Protein AF-A0A5C6YXK8-F1 (afdb_monomer_lite)

Structure (mmCIF, N/CA/C/O backbone):
data_AF-A0A5C6YXK8-F1
#
_entry.id   AF-A0A5C6YXK8-F1
#
loop_
_atom_site.group_PDB
_atom_site.id
_atom_site.type_symbol
_atom_site.label_atom_id
_atom_site.label_alt_id
_atom_site.label_comp_id
_atom_site.label_asym_id
_atom_site.label_entity_id
_atom_site.label_seq_id
_atom_site.pdbx_PDB_ins_code
_atom_site.Cartn_x
_atom_site.Cartn_y
_atom_site.Cartn_z
_atom_site.occupancy
_atom_site.B_iso_or_equiv
_atom_site.auth_seq_id
_atom_site.auth_comp_id
_atom_site.auth_asym_id
_atom_site.auth_atom_id
_atom_site.pdbx_PDB_model_num
ATOM 1 N N . MET A 1 1 ? -1.643 -15.055 12.485 1.00 69.50 1 MET A N 1
ATOM 2 C CA . MET A 1 1 ? -1.501 -15.102 11.016 1.00 69.50 1 MET A CA 1
ATOM 3 C C . MET A 1 1 ? -0.022 -15.194 10.708 1.00 69.50 1 MET A C 1
ATOM 5 O O . MET A 1 1 ? 0.719 -14.345 11.176 1.00 69.50 1 MET A O 1
ATOM 9 N N . GLU A 1 2 ? 0.417 -16.242 10.017 1.00 74.31 2 GLU A N 1
ATOM 10 C CA . GLU A 1 2 ? 1.822 -16.391 9.614 1.00 74.31 2 GLU A CA 1
ATOM 11 C C . GLU A 1 2 ? 1.942 -15.972 8.142 1.00 74.31 2 GLU A C 1
ATOM 13 O O . GLU A 1 2 ? 1.131 -16.393 7.311 1.00 74.31 2 GLU A O 1
ATOM 18 N N . ILE A 1 3 ? 2.917 -15.123 7.817 1.00 80.44 3 ILE A N 1
ATOM 19 C CA . ILE A 1 3 ? 3.130 -14.593 6.466 1.00 80.44 3 ILE A CA 1
ATOM 20 C C . ILE A 1 3 ? 4.481 -15.069 5.944 1.00 80.44 3 ILE A C 1
ATOM 22 O O . ILE A 1 3 ? 5.473 -15.077 6.663 1.00 80.44 3 ILE A O 1
ATOM 26 N N . SER A 1 4 ? 4.528 -15.447 4.667 1.00 80.50 4 SER A N 1
ATOM 27 C CA . SER A 1 4 ? 5.793 -15.648 3.961 1.00 80.50 4 SER A CA 1
ATOM 28 C C . SER A 1 4 ? 5.840 -14.787 2.707 1.00 80.50 4 SER A C 1
ATOM 30 O O . SER A 1 4 ? 4.947 -14.891 1.859 1.00 80.50 4 SER A O 1
ATOM 32 N N . ILE A 1 5 ? 6.897 -13.988 2.575 1.00 78.75 5 ILE A N 1
ATOM 33 C CA . ILE A 1 5 ? 7.128 -13.096 1.439 1.00 78.75 5 ILE A CA 1
ATOM 34 C C . ILE A 1 5 ? 8.105 -13.751 0.461 1.00 78.75 5 ILE A C 1
ATOM 36 O O . ILE A 1 5 ? 9.170 -14.229 0.846 1.00 78.75 5 ILE A O 1
ATOM 40 N N . ASN A 1 6 ? 7.746 -13.766 -0.820 1.00 82.25 6 ASN A N 1
ATOM 41 C CA . ASN A 1 6 ? 8.614 -14.187 -1.910 1.00 82.25 6 ASN A CA 1
ATOM 42 C C . ASN A 1 6 ? 8.712 -13.063 -2.945 1.00 82.25 6 ASN A C 1
ATOM 44 O O . ASN A 1 6 ? 7.692 -12.601 -3.453 1.00 82.25 6 ASN A O 1
ATOM 48 N N . ILE A 1 7 ? 9.936 -12.636 -3.246 1.00 77.75 7 ILE A N 1
ATOM 49 C CA . ILE A 1 7 ? 10.221 -11.585 -4.223 1.00 77.75 7 ILE A CA 1
ATOM 50 C C . ILE A 1 7 ? 10.894 -12.232 -5.429 1.00 77.75 7 ILE A C 1
ATOM 52 O O . ILE A 1 7 ? 11.841 -13.008 -5.293 1.00 77.75 7 ILE A O 1
ATOM 56 N N . SER A 1 8 ? 10.404 -11.902 -6.617 1.00 76.94 8 SER A N 1
ATOM 57 C CA . SER A 1 8 ? 10.927 -12.393 -7.887 1.00 76.94 8 SER A CA 1
ATOM 58 C C . SER A 1 8 ? 11.099 -11.242 -8.865 1.00 76.94 8 SER A C 1
ATOM 60 O O . SER A 1 8 ? 10.277 -10.335 -8.890 1.00 76.94 8 SER A O 1
ATOM 62 N N . LYS A 1 9 ? 12.128 -11.294 -9.715 1.00 76.62 9 LYS A N 1
ATOM 63 C CA . LYS A 1 9 ? 12.309 -10.265 -10.744 1.00 76.62 9 LYS A CA 1
ATOM 64 C C . LYS A 1 9 ? 11.125 -10.242 -11.698 1.00 76.62 9 LYS A C 1
ATOM 66 O O . LYS A 1 9 ? 10.729 -11.297 -12.206 1.00 76.62 9 LYS A O 1
ATOM 71 N N . ARG A 1 10 ? 10.617 -9.045 -11.992 1.00 76.50 10 ARG A N 1
ATOM 72 C CA . ARG A 1 10 ? 9.548 -8.866 -12.969 1.00 76.50 10 ARG A CA 1
ATOM 73 C C . ARG A 1 10 ? 10.047 -9.323 -14.332 1.00 76.50 10 ARG A C 1
ATOM 75 O O . ARG A 1 10 ? 11.167 -9.024 -14.763 1.00 76.50 10 ARG A O 1
ATOM 82 N N . LYS A 1 11 ? 9.214 -10.092 -15.030 1.00 74.62 11 LYS A N 1
ATOM 83 C CA . LYS A 1 11 ? 9.528 -10.525 -16.391 1.00 74.62 11 LYS A CA 1
ATOM 84 C C . LYS A 1 11 ? 9.502 -9.294 -17.295 1.00 74.62 11 LYS A C 1
ATOM 86 O O . LYS A 1 11 ? 8.439 -8.714 -17.487 1.00 74.62 11 LYS A O 1
ATOM 91 N N . LYS A 1 12 ? 10.660 -8.926 -17.854 1.00 67.06 12 LYS A N 1
ATOM 92 C CA . LYS A 1 12 ? 10.758 -7.814 -18.809 1.00 67.06 12 LYS A CA 1
ATOM 93 C C . LYS A 1 12 ? 9.744 -7.998 -19.926 1.00 67.06 12 LYS A C 1
ATOM 95 O O . LYS A 1 12 ? 9.660 -9.077 -20.526 1.00 67.06 12 LYS A O 1
ATOM 100 N N . SER A 1 13 ? 8.985 -6.944 -20.182 1.00 68.75 13 SER A N 1
ATOM 101 C CA . SER A 1 13 ? 8.061 -6.911 -21.293 1.00 68.75 13 SER A CA 1
ATOM 102 C C . SER A 1 13 ? 8.847 -7.030 -22.593 1.00 68.75 13 SER A C 1
ATOM 104 O O . SER A 1 13 ? 9.967 -6.532 -22.718 1.00 68.75 13 SER A O 1
ATOM 106 N N . ILE A 1 14 ? 8.254 -7.668 -23.600 1.00 68.56 14 ILE A N 1
ATOM 107 C CA . ILE A 1 14 ? 8.822 -7.646 -24.954 1.00 68.56 14 ILE A CA 1
ATOM 108 C C . ILE A 1 14 ? 8.920 -6.208 -25.491 1.00 68.56 14 ILE A C 1
ATOM 110 O O . ILE A 1 14 ? 9.789 -5.921 -26.309 1.00 68.56 14 ILE A O 1
ATOM 114 N N . TRP A 1 15 ? 8.080 -5.302 -24.982 1.00 63.50 15 TRP A N 1
ATOM 115 C CA . TRP A 1 15 ? 8.101 -3.877 -25.301 1.00 63.50 15 TRP A CA 1
ATOM 116 C C . TRP A 1 15 ? 9.321 -3.147 -24.715 1.00 63.50 15 TRP A C 1
ATOM 118 O O . TRP A 1 15 ? 9.760 -2.161 -25.299 1.00 63.50 15 TRP A O 1
ATOM 128 N N . ASP A 1 16 ? 9.930 -3.673 -23.645 1.00 67.06 16 ASP A N 1
ATOM 129 C CA . ASP A 1 16 ? 11.124 -3.090 -23.003 1.00 67.06 16 ASP A CA 1
ATOM 130 C C . ASP A 1 16 ? 12.416 -3.420 -23.764 1.00 67.06 16 ASP A C 1
ATOM 132 O O . ASP A 1 16 ? 13.512 -2.995 -23.390 1.00 67.06 16 ASP A O 1
ATOM 136 N N . ASN A 1 17 ? 12.323 -4.224 -24.828 1.00 77.81 17 ASN A N 1
ATOM 137 C CA . ASN A 1 17 ? 13.462 -4.492 -25.686 1.00 77.81 17 ASN A CA 1
ATOM 138 C C . ASN A 1 17 ? 13.777 -3.226 -26.502 1.00 77.81 17 ASN A C 1
ATOM 140 O O . ASN A 1 17 ? 12.919 -2.779 -27.266 1.00 77.81 17 ASN A O 1
ATOM 144 N N . PRO A 1 18 ? 15.003 -2.675 -26.423 1.00 78.69 18 PRO A N 1
ATOM 145 C CA . PRO A 1 18 ? 15.354 -1.424 -27.095 1.00 78.69 18 PRO A CA 1
ATOM 146 C C . PRO A 1 18 ? 15.128 -1.469 -28.613 1.00 78.69 18 PRO A C 1
ATOM 148 O O . PRO A 1 18 ? 14.795 -0.450 -29.214 1.00 78.69 18 PRO A O 1
ATOM 151 N N . ILE A 1 19 ? 15.249 -2.648 -29.234 1.00 80.56 19 ILE A N 1
ATOM 152 C CA . ILE A 1 19 ? 15.012 -2.837 -30.671 1.00 80.56 19 ILE A CA 1
ATOM 153 C C . ILE A 1 19 ? 13.513 -2.737 -30.990 1.00 80.56 19 ILE A C 1
ATOM 155 O O . ILE A 1 19 ? 13.123 -2.048 -31.933 1.00 80.56 19 ILE A O 1
ATOM 159 N N . ILE A 1 20 ? 12.666 -3.389 -30.188 1.00 78.50 20 ILE A N 1
ATOM 160 C CA . ILE A 1 20 ? 11.205 -3.375 -30.359 1.00 78.50 20 ILE A CA 1
ATOM 161 C C . ILE A 1 20 ? 10.660 -1.976 -30.049 1.00 78.50 20 ILE A C 1
ATOM 163 O O . ILE A 1 20 ? 9.858 -1.452 -30.819 1.00 78.50 20 ILE A O 1
ATOM 167 N N . ALA A 1 21 ? 11.152 -1.328 -28.990 1.00 78.25 21 ALA A N 1
ATOM 168 C CA . ALA A 1 21 ? 10.791 0.042 -28.639 1.00 78.25 21 ALA A CA 1
ATOM 169 C C . ALA A 1 21 ? 11.131 1.039 -29.762 1.00 78.25 21 ALA A C 1
ATOM 171 O O . ALA A 1 21 ? 10.313 1.899 -30.096 1.00 78.25 21 ALA A O 1
ATOM 172 N N . LEU A 1 22 ? 12.310 0.911 -30.386 1.00 80.00 22 LEU A N 1
ATOM 173 C CA . LEU A 1 22 ? 12.709 1.752 -31.518 1.00 80.00 22 LEU A CA 1
ATOM 174 C C . LEU A 1 22 ? 11.803 1.531 -32.736 1.00 80.00 22 LEU A C 1
ATOM 176 O O . LEU A 1 22 ? 11.340 2.495 -33.346 1.00 80.00 22 LEU A O 1
ATOM 180 N N . PHE A 1 23 ? 11.512 0.270 -33.064 1.00 84.38 23 PHE A N 1
ATOM 181 C CA . PHE A 1 23 ? 10.634 -0.082 -34.177 1.00 84.38 23 PHE A CA 1
ATOM 182 C C . PHE A 1 23 ? 9.210 0.458 -33.980 1.00 84.38 23 PHE A C 1
ATOM 184 O O . PHE A 1 23 ? 8.644 1.072 -34.884 1.00 84.38 23 PHE A O 1
ATOM 191 N N . MET A 1 24 ? 8.660 0.325 -32.772 1.00 81.50 24 MET A N 1
ATOM 192 C CA . MET A 1 24 ? 7.334 0.847 -32.443 1.00 81.50 24 MET A CA 1
ATOM 193 C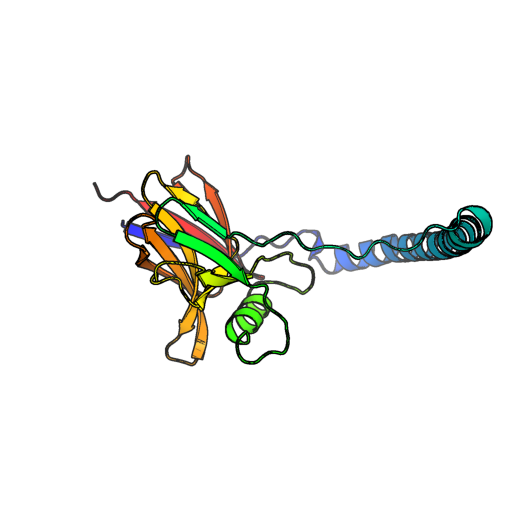 C . MET A 1 24 ? 7.279 2.370 -32.466 1.00 81.50 24 MET A C 1
ATOM 195 O O . MET A 1 24 ? 6.303 2.918 -32.971 1.00 81.50 24 MET A O 1
ATOM 199 N N . LYS A 1 25 ? 8.322 3.073 -31.999 1.00 82.12 25 LYS A N 1
ATOM 200 C CA . LYS A 1 25 ? 8.389 4.541 -32.110 1.00 82.12 25 LYS A CA 1
ATOM 201 C C . LYS A 1 25 ? 8.287 5.011 -33.562 1.00 82.12 25 LYS A C 1
ATOM 203 O O . LYS A 1 25 ? 7.578 5.980 -33.821 1.00 82.12 25 LYS A O 1
ATOM 208 N N . MET A 1 26 ? 8.928 4.313 -34.503 1.00 84.56 26 MET A N 1
ATOM 209 C CA . MET A 1 26 ? 8.837 4.649 -35.932 1.00 84.56 26 MET A CA 1
ATOM 210 C C . MET A 1 26 ? 7.429 4.452 -36.510 1.00 84.56 26 MET A C 1
ATOM 212 O O . MET A 1 26 ? 7.042 5.197 -37.403 1.00 84.56 26 MET A O 1
ATOM 216 N N . ILE A 1 27 ? 6.660 3.483 -36.005 1.00 86.25 27 ILE A N 1
ATOM 217 C CA . ILE A 1 27 ? 5.289 3.212 -36.471 1.00 86.25 27 ILE A CA 1
ATOM 218 C C . ILE A 1 27 ? 4.273 4.138 -35.793 1.00 86.25 27 ILE A C 1
ATOM 220 O O . ILE A 1 27 ? 3.400 4.694 -36.454 1.00 86.25 27 ILE A O 1
ATOM 224 N N . ILE A 1 28 ? 4.376 4.322 -34.475 1.00 84.62 28 ILE A N 1
ATOM 225 C CA . ILE A 1 28 ? 3.412 5.090 -33.677 1.00 84.62 28 ILE A CA 1
ATOM 226 C C . ILE A 1 28 ? 3.547 6.595 -33.942 1.00 84.62 28 ILE A C 1
ATOM 228 O O . ILE A 1 28 ? 2.537 7.290 -34.010 1.00 84.62 28 ILE A O 1
ATOM 232 N N . SER A 1 29 ? 4.766 7.113 -34.126 1.00 86.94 29 SER A N 1
ATOM 233 C CA . SER A 1 29 ? 5.002 8.547 -34.347 1.00 86.94 29 SER A CA 1
ATOM 234 C C . SER A 1 29 ? 4.194 9.147 -35.516 1.00 86.94 29 SER A C 1
ATOM 236 O O . SER A 1 29 ? 3.507 10.146 -35.286 1.00 86.94 29 SER A O 1
ATOM 238 N N . PRO A 1 30 ? 4.179 8.563 -36.732 1.00 88.00 30 PRO A N 1
ATOM 239 C CA . PRO A 1 30 ? 3.359 9.082 -37.826 1.00 88.00 30 PRO A CA 1
ATOM 240 C C . PRO A 1 30 ? 1.855 8.939 -37.559 1.00 88.00 30 PRO A C 1
ATOM 242 O O . PRO A 1 30 ? 1.091 9.812 -37.963 1.00 88.00 30 PRO A O 1
ATOM 245 N N . ILE A 1 31 ? 1.417 7.902 -36.836 1.00 87.25 31 ILE A N 1
ATOM 246 C CA . ILE A 1 31 ? 0.007 7.738 -36.450 1.00 87.25 31 ILE A CA 1
ATOM 247 C C . ILE A 1 31 ? -0.420 8.863 -35.501 1.00 87.25 31 ILE A C 1
ATOM 249 O O . ILE A 1 31 ? -1.431 9.514 -35.753 1.00 87.25 31 ILE A O 1
ATOM 253 N N . ILE A 1 32 ? 0.370 9.147 -34.457 1.00 86.56 32 ILE A N 1
ATOM 254 C CA . ILE A 1 32 ? 0.108 10.258 -33.526 1.00 86.56 32 ILE A CA 1
ATOM 255 C C . ILE A 1 32 ? 0.064 11.587 -34.280 1.00 86.56 32 ILE A C 1
ATOM 257 O O . ILE A 1 32 ? -0.818 12.401 -34.021 1.00 86.56 32 ILE A O 1
ATOM 261 N N . PHE A 1 33 ? 0.975 11.802 -35.230 1.00 87.44 33 PHE A N 1
ATOM 262 C CA . PHE A 1 33 ? 1.004 13.022 -36.033 1.00 87.44 33 PHE A CA 1
ATOM 263 C C . PHE A 1 33 ? -0.274 13.200 -36.866 1.00 87.44 33 PHE A C 1
ATOM 265 O O . PHE A 1 33 ? -0.883 14.270 -36.845 1.00 87.44 33 PHE A O 1
ATOM 272 N N . VAL A 1 34 ? -0.732 12.140 -37.539 1.00 88.75 34 VAL A N 1
ATOM 273 C CA . VAL A 1 34 ? -1.996 12.155 -38.293 1.00 88.75 34 VAL A CA 1
ATOM 274 C C . VAL A 1 34 ? -3.186 12.381 -37.360 1.00 88.75 34 VAL A C 1
ATOM 276 O O . VAL A 1 34 ? -4.039 13.217 -37.654 1.00 88.75 34 VAL A O 1
ATOM 279 N N . CYS A 1 35 ? -3.232 11.693 -36.217 1.00 84.75 35 CYS A N 1
ATOM 280 C CA . CYS A 1 35 ? -4.269 11.899 -35.212 1.00 84.75 35 CYS A CA 1
ATOM 281 C C . CYS A 1 35 ? -4.283 13.346 -34.712 1.00 84.75 35 CYS A C 1
ATOM 283 O O . CYS A 1 35 ? -5.349 13.938 -34.691 1.00 84.75 35 CYS A O 1
ATOM 285 N N . ALA A 1 36 ? -3.133 13.946 -34.391 1.00 84.44 36 ALA A N 1
ATOM 286 C CA . ALA A 1 36 ? -3.046 15.331 -33.927 1.00 84.44 36 ALA A CA 1
ATOM 287 C C . ALA A 1 36 ? -3.587 16.330 -34.962 1.00 84.44 36 ALA A C 1
ATOM 289 O O . ALA A 1 36 ? -4.351 17.225 -34.603 1.00 84.44 36 ALA A O 1
ATOM 290 N N . ILE A 1 37 ? -3.256 16.143 -36.247 1.00 83.81 37 ILE A N 1
ATOM 291 C CA . ILE A 1 37 ? -3.810 16.956 -37.341 1.00 83.81 37 ILE A CA 1
ATOM 292 C C . ILE A 1 37 ? -5.334 16.813 -37.396 1.00 83.81 37 ILE A C 1
ATOM 294 O O . ILE A 1 37 ? -6.045 17.816 -37.469 1.00 83.81 37 ILE A O 1
ATOM 298 N N . LEU A 1 38 ? -5.848 15.582 -37.324 1.00 83.00 38 LEU A N 1
ATOM 299 C CA . LEU A 1 38 ? -7.289 15.339 -37.305 1.00 83.00 38 LEU A CA 1
ATOM 300 C C . LEU A 1 38 ? -7.945 15.995 -36.083 1.00 83.00 38 LEU A C 1
ATOM 302 O O . LEU A 1 38 ? -8.982 16.632 -36.236 1.00 83.00 38 LEU A O 1
ATOM 306 N N . THR A 1 39 ? -7.340 15.913 -34.896 1.00 78.06 39 THR A N 1
ATOM 307 C CA . THR A 1 39 ? -7.872 16.538 -33.679 1.00 78.06 39 THR A CA 1
ATOM 308 C C . THR A 1 39 ? -7.989 18.048 -33.832 1.00 78.06 39 THR A C 1
ATOM 310 O O . THR A 1 39 ? -9.015 18.593 -33.451 1.00 78.06 39 THR A O 1
ATOM 313 N N . VAL A 1 40 ? -7.008 18.733 -34.430 1.00 76.25 40 VAL A N 1
ATOM 314 C CA . VAL A 1 40 ? -7.100 20.184 -34.687 1.00 76.25 40 VAL A CA 1
ATOM 315 C C . VAL A 1 40 ? -8.279 20.497 -35.611 1.00 76.25 40 VAL A C 1
ATOM 317 O O . VAL A 1 40 ? -9.119 21.328 -35.273 1.00 76.25 40 VAL A O 1
ATOM 320 N N . VAL A 1 41 ? -8.413 19.762 -36.720 1.00 74.62 41 VAL A N 1
ATOM 321 C CA . VAL A 1 41 ? -9.520 19.942 -37.677 1.00 74.62 41 VAL A CA 1
ATOM 322 C C . VAL A 1 41 ? -10.884 19.691 -37.019 1.00 74.62 41 VAL A C 1
ATOM 324 O O . VAL A 1 41 ? -11.827 20.461 -37.216 1.00 74.62 41 VAL A O 1
ATOM 327 N N . PHE A 1 42 ? -11.003 18.636 -36.209 1.00 71.69 42 PHE A N 1
ATOM 328 C CA . PHE A 1 42 ? -12.249 18.285 -35.531 1.00 71.69 42 PHE A CA 1
ATOM 329 C C . PHE A 1 42 ? -12.563 19.198 -34.341 1.00 71.69 42 PHE A C 1
ATOM 331 O O . PHE A 1 42 ? -13.723 19.551 -34.168 1.00 71.69 42 PHE A O 1
ATOM 338 N N . VAL A 1 43 ? -11.585 19.605 -33.529 1.00 67.31 43 VAL A N 1
ATOM 339 C CA . VAL A 1 43 ? -11.803 20.453 -32.342 1.00 67.31 43 VAL A CA 1
ATOM 340 C C . VAL A 1 43 ? -12.125 21.887 -32.742 1.00 67.31 43 VAL A C 1
ATOM 342 O O . VAL A 1 43 ? -13.073 22.452 -32.199 1.00 67.31 43 VAL A O 1
ATOM 345 N N . GLU A 1 44 ? -11.416 22.466 -33.714 1.00 62.06 44 GLU A N 1
ATOM 346 C CA . GLU A 1 44 ? -11.740 23.811 -34.206 1.00 62.06 44 GLU A CA 1
ATOM 347 C C . GLU A 1 44 ? -13.108 23.829 -34.906 1.00 62.06 44 GLU A C 1
ATOM 349 O O . GLU A 1 44 ? -13.937 24.703 -34.635 1.00 62.06 44 GLU A O 1
ATOM 354 N N . GLY A 1 45 ? -13.404 22.810 -35.724 1.00 63.31 45 GLY A N 1
ATOM 355 C CA . GLY A 1 45 ? -14.705 22.662 -36.381 1.00 63.31 45 GLY A CA 1
ATOM 356 C C . GLY A 1 45 ? -15.858 22.428 -35.397 1.00 63.31 45 GLY A C 1
ATOM 357 O O . GLY A 1 45 ? -16.901 23.080 -35.478 1.00 63.31 45 GLY A O 1
ATOM 358 N N . TYR A 1 46 ? -15.677 21.533 -34.423 1.00 62.50 46 TYR A N 1
ATOM 359 C CA . TYR A 1 46 ? -16.704 21.190 -33.438 1.00 62.50 46 TYR A CA 1
ATOM 360 C C . TYR A 1 46 ? -16.895 22.290 -32.391 1.00 62.50 46 TYR A C 1
ATOM 362 O O . TYR A 1 46 ? -18.027 22.565 -31.997 1.00 62.50 46 TYR A O 1
ATOM 370 N N . GLY A 1 47 ? -15.823 22.965 -31.970 1.00 59.56 47 GLY A N 1
ATOM 371 C CA . GLY A 1 47 ? -15.877 24.116 -31.068 1.00 59.56 47 GLY A CA 1
ATOM 372 C C . GLY A 1 47 ? -16.654 25.283 -31.679 1.00 59.56 47 GLY A C 1
ATOM 373 O O . GLY A 1 47 ? -17.524 25.853 -31.014 1.00 59.56 47 GLY A O 1
ATOM 374 N N . PHE A 1 48 ? -16.429 25.572 -32.967 1.00 61.47 48 PHE A N 1
ATOM 375 C CA . PHE A 1 48 ? -17.196 26.573 -33.712 1.00 61.47 48 PHE A CA 1
ATOM 376 C C . PHE A 1 48 ? -18.691 26.225 -33.767 1.00 61.47 48 PHE A C 1
ATOM 378 O O . PHE A 1 48 ? -19.531 27.068 -33.454 1.00 61.47 48 PHE A O 1
ATOM 385 N N . VAL A 1 49 ? -19.040 24.973 -34.085 1.00 61.19 49 VAL A N 1
ATOM 386 C CA . VAL A 1 49 ? -20.440 24.508 -34.123 1.00 61.19 49 VAL A CA 1
ATOM 387 C C . VAL A 1 49 ? -21.077 24.531 -32.726 1.00 61.19 49 VAL A C 1
ATOM 389 O O . VAL A 1 49 ? -22.159 25.086 -32.540 1.00 61.19 49 VAL A O 1
ATOM 392 N N . LYS A 1 50 ? -20.410 23.993 -31.703 1.00 57.31 50 LYS A N 1
ATOM 393 C CA . LYS A 1 50 ? -20.962 23.855 -30.347 1.00 57.31 50 LYS A CA 1
ATOM 394 C C . LYS A 1 50 ? -21.173 25.203 -29.649 1.00 57.31 50 LYS A C 1
ATOM 396 O O . LYS A 1 50 ? -22.217 25.398 -29.027 1.00 57.31 50 LYS A O 1
ATOM 401 N N . HIS A 1 51 ? -20.225 26.138 -29.757 1.00 56.97 51 HIS A N 1
ATOM 402 C CA . HIS A 1 51 ? -20.336 27.444 -29.098 1.00 56.97 51 HIS A CA 1
ATOM 403 C C . HIS A 1 51 ? -21.169 28.451 -29.894 1.00 56.97 51 HIS A C 1
ATOM 405 O O . HIS A 1 51 ? -21.954 29.177 -29.287 1.00 56.97 51 HIS A O 1
ATOM 411 N N . LYS A 1 52 ? -21.032 28.493 -31.228 1.00 56.59 52 LYS A N 1
ATOM 412 C CA . LYS A 1 52 ? -21.704 29.502 -32.063 1.00 56.59 52 LYS A CA 1
ATOM 413 C C . LYS A 1 52 ? -23.122 29.101 -32.479 1.00 56.59 52 LYS A C 1
ATOM 415 O O . LYS A 1 52 ? -23.946 29.988 -32.673 1.00 56.59 52 LYS A O 1
ATOM 420 N N . ILE A 1 53 ? -23.413 27.799 -32.599 1.00 57.50 53 ILE A N 1
ATOM 421 C CA . ILE A 1 53 ? -24.739 27.294 -33.005 1.00 57.50 53 ILE A CA 1
ATOM 422 C C . ILE A 1 53 ? -25.550 26.782 -31.802 1.00 57.50 53 ILE A C 1
ATOM 424 O O . ILE A 1 53 ? -26.744 27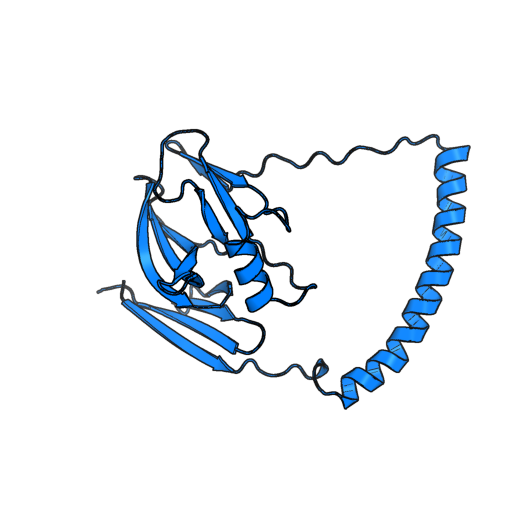.050 -31.736 1.00 57.50 53 ILE A O 1
ATOM 428 N N . PHE A 1 54 ? -24.930 26.097 -30.829 1.00 58.94 54 PHE A N 1
ATOM 429 C CA . PHE A 1 54 ? -25.664 25.416 -29.741 1.00 58.94 54 PHE A CA 1
ATOM 430 C C . PHE A 1 54 ? -25.555 26.052 -28.340 1.00 58.94 54 PHE A C 1
ATOM 432 O O . PHE A 1 54 ? -26.280 25.636 -27.439 1.00 58.94 54 PHE A O 1
ATOM 439 N N . GLY A 1 55 ? -24.695 27.056 -28.121 1.00 50.66 55 GLY A N 1
ATOM 440 C CA . GLY A 1 55 ? -24.681 27.865 -26.888 1.00 50.66 55 GLY A CA 1
ATOM 441 C C . GLY A 1 55 ? -24.425 27.106 -25.572 1.00 50.66 55 GLY A C 1
ATOM 442 O O . GLY A 1 55 ? -24.830 27.565 -24.503 1.00 50.66 55 GLY A O 1
ATOM 443 N N . ILE A 1 56 ? -23.775 25.940 -25.617 1.00 53.91 56 ILE A N 1
ATOM 444 C CA . ILE A 1 56 ? -23.605 25.065 -24.445 1.00 53.91 56 ILE A CA 1
ATOM 445 C C . ILE A 1 56 ? -22.481 25.601 -23.538 1.00 53.91 56 ILE A C 1
ATOM 447 O O . ILE A 1 56 ? -21.317 25.608 -23.935 1.00 53.91 56 ILE A O 1
ATOM 451 N N . LYS A 1 57 ? -22.818 26.019 -22.308 1.00 53.28 57 LYS A N 1
ATOM 452 C CA . LYS A 1 57 ? -21.846 26.381 -21.255 1.00 53.28 57 LYS A CA 1
ATOM 453 C C . LYS A 1 57 ? -21.246 25.132 -20.600 1.00 53.28 57 LYS A C 1
ATOM 455 O O . LYS A 1 57 ? -21.951 24.145 -20.386 1.00 53.28 57 LYS A O 1
ATOM 460 N N . GLU A 1 58 ? -19.955 25.185 -20.274 1.00 48.72 58 GLU A N 1
ATOM 461 C CA . GLU A 1 58 ? -19.240 24.089 -19.612 1.00 48.72 58 GLU A CA 1
ATOM 462 C C . GLU A 1 58 ? -19.831 23.773 -18.232 1.00 48.72 58 GLU A C 1
ATOM 464 O O . GLU A 1 58 ? -20.140 24.667 -17.442 1.00 48.72 58 GLU A O 1
ATOM 469 N N . ARG A 1 59 ? -19.997 22.476 -17.946 1.00 39.47 59 ARG A N 1
ATOM 470 C CA . ARG A 1 59 ? -20.363 21.981 -16.617 1.00 39.47 59 ARG A CA 1
ATOM 471 C C . ARG A 1 59 ? -19.090 21.802 -15.801 1.00 39.47 59 ARG A C 1
ATOM 473 O O . ARG A 1 59 ? -18.214 21.039 -16.193 1.00 39.47 59 ARG A O 1
ATOM 480 N N . THR A 1 60 ? -19.025 22.458 -14.650 1.00 36.94 60 THR A N 1
ATOM 481 C CA . THR A 1 60 ? -17.999 22.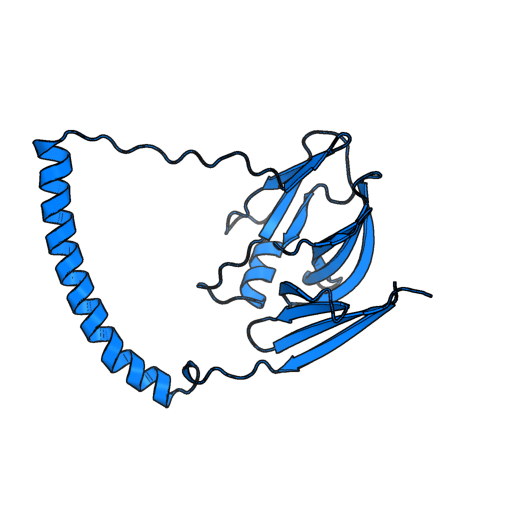207 -13.640 1.00 36.94 60 THR A CA 1
ATOM 482 C C . THR A 1 60 ? -18.143 20.785 -13.099 1.00 36.94 60 THR A C 1
ATOM 484 O O . THR A 1 60 ? -19.222 20.363 -12.674 1.00 36.94 60 THR A O 1
ATOM 487 N N . VAL A 1 61 ? -17.050 20.026 -13.158 1.00 37.00 61 VAL A N 1
ATOM 488 C CA . VAL A 1 61 ? -16.970 18.652 -12.656 1.00 37.00 61 VAL A CA 1
ATOM 489 C C . VAL A 1 61 ? -17.086 18.690 -11.131 1.00 37.00 61 VAL A C 1
ATOM 491 O O . VAL A 1 61 ? -16.208 19.203 -10.443 1.00 37.00 61 VAL A O 1
ATOM 494 N N . LYS A 1 62 ? -18.197 18.179 -10.591 1.00 34.19 62 LYS A N 1
ATOM 495 C CA . LYS A 1 62 ? -18.342 17.902 -9.157 1.00 34.19 62 LYS A CA 1
ATOM 496 C C . LYS A 1 62 ? -17.704 16.546 -8.870 1.00 34.19 62 LYS A C 1
ATOM 498 O O . LYS A 1 62 ? -18.274 15.525 -9.245 1.00 34.19 62 LYS A O 1
ATOM 503 N N . TYR A 1 63 ? -16.561 16.541 -8.192 1.00 47.72 63 TYR A N 1
ATOM 504 C CA . TYR A 1 63 ? -16.018 15.327 -7.587 1.00 47.72 63 TYR A CA 1
ATOM 505 C C . TYR A 1 63 ? -16.974 14.872 -6.469 1.00 47.72 63 TYR A C 1
ATOM 507 O O . TYR A 1 63 ? -17.322 15.654 -5.582 1.00 47.72 63 TYR A O 1
ATOM 515 N N . SER A 1 64 ? -17.492 13.646 -6.566 1.00 44.66 64 SER A N 1
ATOM 516 C CA . SER A 1 64 ? -18.351 13.037 -5.544 1.00 44.66 64 SER A CA 1
ATOM 517 C C . SER A 1 64 ? -17.564 12.771 -4.259 1.00 44.66 64 SER A C 1
ATOM 519 O O . SER A 1 64 ? -16.365 12.516 -4.315 1.00 44.66 64 SER A O 1
ATOM 521 N N . ALA A 1 65 ? -18.243 12.802 -3.109 1.00 55.19 65 ALA A N 1
ATOM 522 C CA . ALA A 1 65 ? -17.623 12.623 -1.797 1.00 55.19 65 ALA A CA 1
ATOM 523 C C . ALA A 1 65 ? -16.846 11.283 -1.697 1.00 55.19 65 ALA A C 1
ATOM 525 O O . ALA A 1 65 ? -17.419 10.234 -2.003 1.00 55.19 65 ALA A O 1
ATOM 526 N N . PRO A 1 66 ? -15.574 11.294 -1.262 1.00 77.38 66 PRO A N 1
ATOM 527 C CA . PRO A 1 66 ? -14.655 10.169 -1.414 1.00 77.38 66 PRO A CA 1
ATOM 528 C C . PRO A 1 66 ? -14.701 9.228 -0.197 1.00 77.38 66 PRO A C 1
ATOM 530 O O . PRO A 1 66 ? -13.752 9.132 0.570 1.00 77.38 66 PRO A O 1
ATOM 533 N N . ILE A 1 67 ? -15.825 8.556 0.054 1.00 85.81 67 ILE A N 1
ATOM 534 C CA . ILE A 1 67 ? -15.950 7.646 1.209 1.00 85.81 67 ILE A CA 1
ATOM 535 C C . ILE A 1 67 ? -15.077 6.398 0.980 1.00 85.81 67 ILE A C 1
ATOM 537 O O . ILE A 1 67 ? -15.253 5.691 -0.009 1.00 85.81 67 ILE A O 1
ATOM 541 N N . PHE A 1 68 ? -14.144 6.127 1.897 1.00 87.56 68 PHE A N 1
ATOM 542 C CA . PHE A 1 68 ? -13.343 4.898 1.924 1.00 87.56 68 PHE A CA 1
ATOM 543 C C . PHE A 1 68 ? -14.140 3.737 2.524 1.00 87.56 68 PHE A C 1
ATOM 545 O O . PHE A 1 68 ? -14.179 2.647 1.962 1.00 87.56 68 PHE A O 1
ATOM 552 N N . MET A 1 69 ? -14.789 3.983 3.664 1.00 87.88 69 MET A N 1
ATOM 553 C CA . MET A 1 69 ? -15.585 2.995 4.387 1.00 87.88 69 MET A CA 1
ATOM 554 C C . MET A 1 69 ? -16.621 3.693 5.256 1.00 87.88 69 MET A C 1
ATOM 556 O O . MET A 1 69 ? -16.318 4.685 5.913 1.00 87.88 69 MET A O 1
ATOM 560 N N . GLU A 1 70 ? -17.826 3.138 5.320 1.00 89.31 70 GLU A N 1
ATOM 561 C CA . GLU A 1 70 ? -18.873 3.618 6.216 1.00 89.31 70 GLU A CA 1
ATOM 562 C C . GLU A 1 70 ? -19.595 2.439 6.868 1.00 89.31 70 GLU A C 1
ATOM 564 O O . GLU A 1 70 ? -20.036 1.503 6.202 1.00 89.31 70 GLU A O 1
ATOM 569 N N . ASN A 1 71 ? -19.697 2.472 8.194 1.00 87.06 71 ASN A N 1
ATOM 570 C CA . ASN A 1 71 ? -20.454 1.510 8.979 1.00 87.06 71 ASN A CA 1
ATOM 571 C C . ASN A 1 71 ? -21.108 2.210 10.187 1.00 87.06 71 ASN A C 1
ATOM 573 O O . ASN A 1 71 ? -21.059 3.430 10.328 1.00 87.06 71 ASN A O 1
ATOM 577 N N . LYS A 1 72 ? -21.738 1.443 11.085 1.00 85.69 72 LYS A N 1
ATOM 578 C CA . LYS A 1 72 ? -22.430 2.003 12.264 1.00 85.69 72 LYS A CA 1
ATOM 579 C C . LYS A 1 72 ? -21.505 2.767 13.227 1.00 85.69 72 LYS A C 1
ATOM 581 O O . LYS A 1 72 ? -21.991 3.581 14.007 1.00 85.69 72 LYS A O 1
ATOM 586 N N . ASN A 1 73 ? -20.208 2.471 13.216 1.00 83.06 73 ASN A N 1
ATOM 587 C CA . ASN A 1 73 ? -19.212 3.023 14.130 1.00 83.06 73 ASN A CA 1
ATOM 588 C C . ASN A 1 73 ? -18.369 4.132 13.492 1.00 83.06 73 ASN A C 1
ATOM 590 O O . ASN A 1 73 ? -18.053 5.106 14.176 1.00 83.06 73 ASN A O 1
ATOM 594 N N . PHE A 1 74 ? -18.012 3.987 12.215 1.00 87.94 74 PHE A N 1
ATOM 595 C CA . PHE A 1 74 ? -16.994 4.795 11.550 1.00 87.94 74 PHE A CA 1
ATOM 596 C C . PHE A 1 74 ? -17.438 5.251 10.165 1.00 87.94 74 PHE A C 1
ATOM 598 O O . PHE A 1 74 ? -18.135 4.532 9.450 1.00 87.94 74 PHE A O 1
ATOM 605 N N . LYS A 1 75 ? -16.957 6.432 9.780 1.00 90.25 75 LYS A N 1
ATOM 606 C CA . LYS A 1 75 ? -17.030 6.951 8.419 1.00 90.25 75 LYS A CA 1
ATOM 607 C C . LYS A 1 75 ? -15.650 7.482 8.050 1.00 90.25 75 LYS A C 1
ATOM 609 O O . LYS A 1 75 ? -15.248 8.557 8.492 1.00 90.25 75 LYS A O 1
ATOM 614 N N . LEU A 1 76 ? -14.924 6.671 7.294 1.00 90.12 76 LEU A N 1
ATOM 615 C CA . LEU A 1 76 ? -13.582 6.951 6.809 1.00 90.12 76 LEU A CA 1
ATOM 616 C C . LEU A 1 76 ? -13.672 7.498 5.386 1.00 90.12 76 LEU A C 1
ATOM 618 O O . LEU A 1 76 ? -14.403 6.973 4.545 1.00 90.12 76 LEU A O 1
ATOM 622 N N . ILE A 1 77 ? -12.920 8.553 5.119 1.00 91.38 77 ILE A N 1
ATOM 623 C CA . ILE A 1 77 ? -12.935 9.336 3.889 1.00 91.38 77 ILE A CA 1
ATOM 624 C C . ILE A 1 77 ? -11.517 9.331 3.312 1.00 91.38 77 ILE A C 1
ATOM 626 O O . ILE A 1 77 ? -10.542 9.443 4.054 1.00 91.38 77 ILE A O 1
ATOM 630 N N . LYS A 1 78 ? -11.403 9.195 1.991 1.00 91.25 78 LYS A N 1
ATOM 631 C CA . LYS A 1 78 ? -10.151 9.342 1.252 1.00 91.25 78 LYS A CA 1
ATOM 632 C C . LYS A 1 78 ? -9.889 10.824 1.011 1.00 91.25 78 LYS A C 1
ATOM 634 O O . LYS A 1 78 ? -10.637 11.489 0.300 1.00 91.25 78 LYS A O 1
ATOM 639 N N . GLU A 1 79 ? -8.812 11.343 1.567 1.00 90.56 79 GLU A N 1
ATOM 640 C CA . GLU A 1 79 ? -8.245 12.610 1.133 1.00 90.56 79 GLU A CA 1
ATOM 641 C C . GLU A 1 79 ? -7.245 12.344 0.008 1.00 90.56 79 GLU A C 1
ATOM 643 O O . GLU A 1 79 ? -6.291 11.575 0.161 1.00 90.56 79 GLU A O 1
ATOM 648 N N . HIS A 1 80 ? -7.497 12.964 -1.143 1.00 84.38 80 HIS A N 1
ATOM 649 C CA . HIS A 1 80 ? -6.619 12.856 -2.299 1.00 84.38 80 HIS A CA 1
ATOM 650 C C . HIS A 1 80 ? -5.286 13.543 -2.022 1.00 84.38 80 HIS A C 1
ATOM 652 O O . HIS A 1 80 ? -5.243 14.674 -1.541 1.00 84.38 80 HIS A O 1
ATOM 658 N N . ILE A 1 81 ? -4.201 12.872 -2.394 1.00 82.69 81 ILE A N 1
ATOM 659 C CA . ILE A 1 81 ? -2.863 13.437 -2.283 1.00 82.69 81 ILE A CA 1
ATOM 660 C C . ILE A 1 81 ? -2.648 14.491 -3.363 1.00 82.69 81 ILE A C 1
ATOM 662 O O . ILE A 1 81 ? -2.829 14.241 -4.555 1.00 82.69 81 ILE A O 1
ATOM 666 N N . LEU A 1 82 ? -2.206 15.668 -2.931 1.00 72.94 82 LEU A N 1
ATOM 667 C CA . LEU A 1 82 ? -1.806 16.764 -3.802 1.00 72.94 82 LEU A CA 1
ATOM 668 C C . LEU A 1 82 ? -0.275 16.842 -3.862 1.00 72.94 82 LEU A C 1
ATOM 670 O O . LEU A 1 82 ? 0.391 17.097 -2.861 1.00 72.94 82 LEU A O 1
ATOM 674 N N . GLY A 1 83 ? 0.303 16.634 -5.044 1.00 71.94 83 GLY A N 1
ATOM 675 C CA . GLY A 1 83 ? 1.752 16.738 -5.224 1.00 71.94 83 GLY A CA 1
ATOM 676 C C . GLY A 1 83 ? 2.297 18.117 -4.821 1.00 71.94 83 GLY A C 1
ATOM 677 O O . GLY A 1 83 ? 1.648 19.141 -5.032 1.00 71.94 83 GLY A O 1
ATOM 678 N N . GLY A 1 84 ? 3.506 18.144 -4.252 1.00 67.25 84 GLY A N 1
ATOM 679 C CA . GLY A 1 84 ? 4.193 19.384 -3.865 1.00 67.25 84 GLY A CA 1
ATOM 680 C C . GLY A 1 84 ? 3.840 19.931 -2.476 1.00 67.25 84 GLY A C 1
ATOM 681 O O . GLY A 1 84 ? 4.350 20.987 -2.106 1.00 67.25 84 GLY A O 1
ATOM 682 N N . ILE A 1 85 ? 3.016 19.222 -1.696 1.00 80.62 85 ILE A N 1
ATOM 683 C CA . ILE A 1 85 ? 2.737 19.538 -0.288 1.00 80.62 85 ILE A CA 1
ATOM 684 C C . ILE A 1 85 ? 3.603 18.650 0.615 1.00 80.62 85 ILE A C 1
ATOM 686 O O . ILE A 1 85 ? 3.610 17.428 0.466 1.00 80.62 85 ILE A O 1
ATOM 690 N N . GLU A 1 86 ? 4.314 19.258 1.569 1.00 84.12 86 GLU A N 1
ATOM 691 C CA . GLU A 1 86 ? 5.230 18.556 2.485 1.00 84.12 86 GLU A CA 1
ATOM 692 C C . GLU A 1 86 ? 4.528 17.461 3.303 1.00 84.12 86 GLU A C 1
ATOM 694 O O . GLU A 1 86 ? 5.076 16.378 3.496 1.00 84.12 86 GLU A O 1
ATOM 699 N N . GLU A 1 87 ? 3.281 17.702 3.704 1.00 85.94 87 GLU A N 1
ATOM 700 C CA . GLU A 1 87 ? 2.447 16.730 4.416 1.00 85.94 87 GLU A CA 1
ATOM 701 C C . GLU A 1 87 ? 2.268 15.413 3.643 1.00 85.94 87 GLU A C 1
ATOM 703 O O . GLU A 1 87 ? 2.239 14.339 4.241 1.00 85.94 87 GLU A O 1
ATOM 708 N N . TYR A 1 88 ? 2.211 15.471 2.311 1.00 89.06 88 TYR A N 1
ATOM 709 C CA . TYR A 1 88 ? 2.047 14.298 1.450 1.00 89.06 88 TYR A CA 1
ATOM 710 C C . TYR A 1 88 ? 3.364 13.790 0.862 1.00 89.06 88 TYR A C 1
ATOM 712 O O . TYR A 1 88 ? 3.362 12.929 -0.026 1.00 89.06 88 TYR A O 1
ATOM 720 N N . LYS A 1 89 ? 4.501 14.300 1.352 1.00 90.88 89 LYS A N 1
ATOM 721 C CA . LYS A 1 89 ? 5.829 13.938 0.853 1.00 90.88 89 LYS A CA 1
ATOM 722 C C . LYS A 1 89 ? 6.051 12.430 0.889 1.00 90.88 89 LYS A C 1
ATOM 724 O O . LYS A 1 89 ? 6.523 11.874 -0.090 1.00 90.88 89 LYS A O 1
ATOM 729 N N . ILE A 1 90 ? 5.644 11.759 1.967 1.00 92.88 90 ILE A N 1
ATOM 730 C CA . ILE A 1 90 ? 5.852 10.314 2.110 1.00 92.88 90 ILE A CA 1
ATOM 731 C C . ILE A 1 90 ? 5.152 9.504 1.022 1.00 92.88 90 ILE A C 1
ATOM 733 O O . ILE A 1 90 ? 5.735 8.598 0.434 1.00 92.88 90 ILE A O 1
ATOM 737 N N . ALA A 1 91 ? 3.903 9.853 0.739 1.00 91.19 91 ALA A N 1
ATOM 738 C CA . ALA A 1 91 ? 3.104 9.160 -0.246 1.00 91.19 91 ALA A CA 1
ATOM 739 C C . ALA A 1 91 ? 3.581 9.476 -1.667 1.00 91.19 91 ALA A C 1
ATOM 741 O O . ALA A 1 91 ? 3.600 8.598 -2.524 1.00 91.19 91 ALA A O 1
ATOM 742 N N . THR A 1 92 ? 4.037 10.711 -1.885 1.00 89.12 92 THR A N 1
ATOM 743 C CA . THR A 1 92 ? 4.651 11.152 -3.142 1.00 89.12 92 THR A CA 1
ATOM 744 C C . THR A 1 92 ? 5.964 10.407 -3.410 1.00 89.12 92 THR A C 1
ATOM 746 O O . THR A 1 92 ? 6.156 9.861 -4.494 1.00 89.12 92 THR A O 1
ATOM 749 N N . ASP A 1 93 ? 6.851 10.328 -2.415 1.00 90.56 93 ASP A N 1
ATOM 750 C CA . ASP A 1 93 ? 8.127 9.614 -2.516 1.00 90.56 93 ASP A CA 1
ATOM 751 C C . ASP A 1 93 ? 7.910 8.112 -2.726 1.00 90.56 93 ASP A C 1
ATOM 753 O O . ASP A 1 93 ? 8.577 7.495 -3.560 1.00 90.56 93 ASP A O 1
ATOM 757 N N . PHE A 1 94 ? 6.951 7.527 -1.999 1.00 92.56 94 PHE A N 1
ATOM 758 C CA . PHE A 1 94 ? 6.558 6.137 -2.189 1.00 92.56 94 PHE A CA 1
ATOM 759 C C . PHE A 1 94 ? 6.079 5.904 -3.625 1.00 92.56 94 PHE A C 1
ATOM 761 O O . PHE A 1 94 ? 6.635 5.038 -4.296 1.00 92.56 94 PHE A O 1
ATOM 768 N N . LEU A 1 95 ? 5.148 6.717 -4.138 1.00 89.62 95 LEU A N 1
ATOM 769 C CA . LEU A 1 95 ? 4.635 6.610 -5.509 1.00 89.62 95 LEU A CA 1
ATOM 770 C C . LEU A 1 95 ? 5.765 6.613 -6.550 1.00 89.62 95 LEU A C 1
ATOM 772 O O . LEU A 1 95 ? 5.858 5.694 -7.363 1.00 89.62 95 LEU A O 1
ATOM 776 N N . PHE A 1 96 ? 6.679 7.586 -6.475 1.00 87.56 96 PHE A N 1
ATOM 777 C CA . PHE A 1 96 ? 7.803 7.684 -7.413 1.00 87.56 96 PHE A CA 1
ATOM 778 C C . PHE A 1 96 ? 8.762 6.490 -7.361 1.00 87.56 96 PHE A C 1
ATOM 780 O O . PHE A 1 96 ? 9.457 6.207 -8.344 1.00 87.56 96 PHE A O 1
ATOM 787 N N . SER A 1 97 ? 8.814 5.784 -6.231 1.00 87.94 97 SER A N 1
ATOM 788 C CA . SER A 1 97 ? 9.681 4.620 -6.054 1.00 87.94 97 SER A CA 1
ATOM 789 C C . SER A 1 97 ? 9.095 3.320 -6.625 1.00 87.94 97 SER A C 1
ATOM 791 O O . SER A 1 97 ? 9.860 2.445 -7.035 1.00 87.94 97 SER A O 1
ATOM 793 N N . ILE A 1 98 ? 7.765 3.206 -6.734 1.00 87.06 98 ILE A N 1
ATOM 794 C CA . ILE A 1 98 ? 7.082 1.989 -7.218 1.00 87.06 98 ILE A CA 1
ATOM 795 C C . ILE A 1 98 ? 6.539 2.091 -8.644 1.00 87.06 98 ILE A C 1
ATOM 797 O O . ILE A 1 98 ? 6.468 1.058 -9.307 1.00 87.06 98 ILE A O 1
ATOM 801 N N . ALA A 1 99 ? 6.220 3.299 -9.113 1.00 81.38 99 ALA A N 1
ATOM 802 C CA . ALA A 1 99 ? 5.514 3.550 -10.368 1.00 81.38 99 ALA A CA 1
ATOM 803 C C . ALA A 1 99 ? 6.214 4.591 -11.242 1.00 81.38 99 ALA A C 1
ATOM 805 O O . ALA A 1 99 ? 6.873 5.514 -10.745 1.00 81.38 99 ALA A O 1
ATOM 806 N N . ASP A 1 100 ? 6.087 4.430 -12.554 1.00 76.38 100 ASP A N 1
ATOM 807 C CA . ASP A 1 100 ? 6.406 5.487 -13.510 1.00 76.38 100 ASP A CA 1
ATOM 808 C C . ASP A 1 100 ? 5.212 6.444 -13.663 1.00 76.38 100 ASP A C 1
ATOM 810 O O . ASP A 1 100 ? 4.119 6.182 -13.173 1.00 76.38 100 ASP A O 1
ATOM 814 N N . TYR A 1 101 ? 5.425 7.595 -14.306 1.00 60.88 101 TYR A N 1
ATOM 815 C CA . TYR A 1 101 ? 4.435 8.684 -14.368 1.00 60.88 101 TYR A CA 1
ATOM 816 C C . TYR A 1 101 ? 3.064 8.284 -14.942 1.00 60.88 101 TYR A C 1
ATOM 818 O O . TYR A 1 101 ? 2.084 8.972 -14.666 1.00 60.88 101 TYR A O 1
ATOM 826 N N . ASP A 1 102 ? 3.006 7.205 -15.724 1.00 58.22 102 ASP A N 1
ATOM 827 C CA . ASP A 1 102 ? 1.795 6.734 -16.401 1.00 58.22 102 ASP A CA 1
ATOM 828 C C . ASP A 1 102 ? 1.036 5.647 -15.610 1.00 58.22 102 ASP A C 1
ATOM 830 O O . ASP A 1 102 ? -0.037 5.221 -16.039 1.00 58.22 102 ASP A O 1
ATOM 834 N N . ASP A 1 103 ? 1.566 5.182 -14.473 1.00 67.81 103 ASP A N 1
ATOM 835 C CA . ASP A 1 103 ? 0.919 4.147 -13.664 1.00 67.81 103 ASP A CA 1
ATOM 836 C C . ASP A 1 103 ? -0.183 4.753 -12.770 1.00 67.81 103 ASP A C 1
ATOM 838 O O . ASP A 1 103 ? 0.058 5.640 -11.947 1.00 67.81 103 ASP A O 1
ATOM 842 N N . GLU A 1 104 ? -1.412 4.242 -12.892 1.00 71.50 104 GLU A N 1
ATOM 843 C CA . GLU A 1 104 ? -2.558 4.652 -12.068 1.00 71.50 104 GLU A CA 1
ATOM 844 C C . GLU A 1 104 ? -2.549 3.942 -10.701 1.00 71.50 104 GLU A C 1
ATOM 846 O O . GLU A 1 104 ? -3.335 3.028 -10.451 1.00 71.50 104 GLU A O 1
ATOM 851 N N . ILE A 1 105 ? -1.655 4.363 -9.802 1.00 82.31 105 ILE A N 1
ATOM 852 C CA . ILE A 1 105 ? -1.621 3.875 -8.415 1.00 82.31 105 ILE A CA 1
ATOM 853 C C . ILE A 1 105 ? -2.443 4.795 -7.514 1.00 82.31 105 ILE A C 1
ATOM 855 O O . ILE A 1 105 ? -2.146 5.981 -7.358 1.00 82.31 105 ILE A O 1
ATOM 859 N N . GLU A 1 106 ? -3.469 4.237 -6.870 1.00 87.62 106 GLU A N 1
ATOM 860 C CA . GLU A 1 106 ? -4.261 4.973 -5.888 1.00 87.62 106 GLU A CA 1
ATOM 861 C C . GLU A 1 106 ? -3.525 5.020 -4.542 1.00 87.62 106 GLU A C 1
ATOM 863 O O . GLU A 1 106 ? -3.264 3.988 -3.921 1.00 87.62 106 GLU A O 1
ATOM 868 N N . ILE A 1 107 ? -3.239 6.231 -4.061 1.00 91.31 107 ILE A N 1
ATOM 869 C CA . ILE A 1 107 ? -2.800 6.491 -2.690 1.00 91.31 107 ILE A CA 1
ATOM 870 C C . ILE A 1 107 ? -3.668 7.615 -2.126 1.00 91.31 107 ILE A C 1
ATOM 872 O O . ILE A 1 107 ? -3.979 8.586 -2.822 1.00 91.31 107 ILE A O 1
ATOM 876 N N . PHE A 1 108 ? -4.061 7.498 -0.864 1.00 92.44 108 PHE A N 1
ATOM 877 C CA . PHE A 1 108 ? -4.854 8.511 -0.175 1.00 92.44 108 PHE A CA 1
ATOM 878 C C . PHE A 1 108 ? -4.496 8.581 1.305 1.00 92.44 108 PHE A C 1
ATOM 880 O O . PHE A 1 108 ? -3.987 7.625 1.892 1.00 92.44 108 PHE A O 1
ATOM 887 N N . LYS A 1 109 ? -4.797 9.725 1.914 1.00 93.81 109 LYS A N 1
ATOM 888 C CA . LYS A 1 109 ? -4.767 9.884 3.365 1.00 93.81 109 LYS A CA 1
ATOM 889 C C . LYS A 1 109 ? -6.150 9.587 3.932 1.00 93.81 109 LYS A C 1
ATOM 891 O O . LYS A 1 109 ? -7.159 9.988 3.357 1.00 93.81 109 LYS A O 1
ATOM 896 N N . VAL A 1 110 ? -6.220 8.878 5.049 1.00 93.31 110 VAL A N 1
ATOM 897 C CA . VAL A 1 110 ? -7.494 8.562 5.699 1.00 93.31 110 VAL A CA 1
ATOM 898 C C . VAL A 1 110 ? -7.904 9.705 6.621 1.00 93.31 110 VAL A C 1
ATOM 900 O O . VAL A 1 110 ? -7.177 10.077 7.541 1.00 93.31 110 VAL A O 1
ATOM 903 N N . ILE A 1 111 ? -9.104 10.236 6.402 1.00 90.56 111 ILE A N 1
ATOM 904 C CA . ILE A 1 111 ? -9.756 11.205 7.287 1.00 90.56 111 ILE A CA 1
ATOM 905 C C . ILE A 1 111 ? -10.986 10.569 7.908 1.00 90.56 111 ILE A C 1
ATOM 907 O O . ILE A 1 111 ? -11.754 9.878 7.244 1.00 90.56 111 ILE A O 1
ATOM 911 N N . ASN A 1 112 ? -11.189 10.828 9.191 1.00 84.50 112 ASN A N 1
ATOM 912 C CA . ASN A 1 112 ? -12.319 10.310 9.936 1.00 84.50 112 ASN A CA 1
ATOM 913 C C . ASN A 1 112 ? -13.308 11.430 10.264 1.00 84.50 112 ASN A C 1
ATOM 915 O O . ASN A 1 112 ? -12.924 12.461 10.811 1.00 84.50 112 ASN A O 1
ATOM 919 N N . ASP A 1 113 ? -14.577 11.205 9.934 1.00 76.38 113 ASP A N 1
ATOM 920 C CA . ASP A 1 113 ? -15.689 12.145 10.143 1.00 76.38 113 ASP A CA 1
ATOM 921 C C . ASP A 1 113 ? -16.490 11.815 11.425 1.00 76.38 113 ASP A C 1
ATOM 923 O O . ASP A 1 113 ? -17.574 12.347 11.649 1.00 76.38 113 ASP A O 1
ATOM 927 N N . ASN A 1 114 ? -16.010 10.876 12.261 1.00 77.44 114 ASN A N 1
ATOM 928 C CA . ASN A 1 114 ? -16.715 10.424 13.466 1.00 77.44 114 ASN A CA 1
ATOM 929 C C . ASN A 1 114 ? -15.770 9.950 14.602 1.00 77.44 114 ASN A C 1
ATOM 931 O O . ASN A 1 114 ? -15.032 10.744 15.185 1.00 77.44 114 ASN A O 1
ATOM 935 N N . LYS A 1 115 ? -15.825 8.663 14.984 1.00 84.19 115 LYS A N 1
ATOM 936 C CA . LYS A 1 115 ? -15.062 8.086 16.102 1.00 84.19 115 LYS A CA 1
ATOM 937 C C . LYS A 1 115 ? -13.637 7.767 15.684 1.00 84.19 115 LYS A C 1
ATOM 939 O O . LYS A 1 115 ? -13.469 7.049 14.708 1.00 84.19 115 LYS A O 1
ATOM 944 N N . LYS A 1 116 ? -12.652 8.184 16.484 1.00 88.25 116 LYS A N 1
ATOM 945 C CA . LYS A 1 116 ? -11.230 7.953 16.197 1.00 88.25 116 LYS A CA 1
ATOM 946 C C . LYS A 1 116 ? -10.879 6.485 15.945 1.00 88.25 116 LYS A C 1
ATOM 948 O O . LYS A 1 116 ? -11.377 5.602 16.645 1.00 88.25 116 LYS A O 1
ATOM 953 N N . THR A 1 117 ? -9.977 6.263 14.996 1.00 92.81 117 THR A N 1
ATOM 954 C CA . THR A 1 117 ? -9.378 4.962 14.671 1.00 92.81 117 THR A CA 1
ATOM 955 C C . THR A 1 117 ? -7.859 5.072 14.605 1.00 92.81 117 THR A C 1
ATOM 957 O O . THR A 1 117 ? -7.305 6.164 14.520 1.00 92.81 117 THR A O 1
ATOM 960 N N . GLU A 1 118 ? -7.168 3.936 14.598 1.00 95.00 118 GLU A N 1
ATOM 961 C CA . GLU A 1 118 ? -5.719 3.889 14.364 1.00 95.00 118 GLU A CA 1
ATOM 962 C C . GLU A 1 118 ? -5.332 4.123 12.890 1.00 95.00 118 GLU A C 1
ATOM 964 O O . GLU A 1 118 ? -4.148 4.151 12.572 1.00 95.00 118 GLU A O 1
ATOM 969 N N . LEU A 1 119 ? -6.311 4.303 11.991 1.00 95.12 119 LEU A N 1
ATOM 970 C CA . LEU A 1 119 ? -6.084 4.735 10.608 1.00 95.12 119 LEU A CA 1
ATOM 971 C C . LEU A 1 119 ? -6.160 6.258 10.439 1.00 95.12 119 LEU A C 1
ATOM 973 O O . LEU A 1 119 ? -5.892 6.755 9.351 1.00 95.12 119 LEU A O 1
ATOM 977 N N . ASP A 1 120 ? -6.546 7.014 11.467 1.00 93.31 120 ASP A N 1
ATOM 978 C CA . ASP A 1 120 ? -6.752 8.456 11.339 1.00 93.31 120 ASP A CA 1
ATOM 979 C C . ASP A 1 120 ? -5.447 9.171 10.947 1.00 93.31 120 ASP A C 1
ATOM 981 O O . ASP A 1 120 ? -4.481 9.195 11.705 1.00 93.31 120 ASP A O 1
ATOM 985 N N . GLY A 1 121 ? -5.438 9.804 9.773 1.00 92.19 121 GLY A N 1
ATOM 986 C CA . GLY A 1 121 ? -4.281 10.519 9.237 1.00 92.19 121 GLY A CA 1
ATOM 987 C C . GLY A 1 121 ? -3.227 9.634 8.569 1.00 92.19 121 GLY A C 1
ATOM 988 O O . GLY A 1 121 ? -2.242 10.171 8.066 1.00 92.19 121 GLY A O 1
ATOM 989 N N . GLU A 1 122 ? -3.435 8.319 8.525 1.00 95.50 122 GLU A N 1
ATOM 990 C CA . GLU A 1 122 ? -2.526 7.375 7.878 1.00 95.50 122 GLU A CA 1
ATOM 991 C C . GLU A 1 122 ? -2.660 7.408 6.351 1.00 95.50 122 GLU A C 1
ATOM 993 O O . GLU A 1 122 ? -3.722 7.717 5.800 1.00 95.50 122 GLU A O 1
ATOM 998 N N . PHE A 1 123 ? -1.580 7.043 5.660 1.00 95.56 123 PHE A N 1
ATOM 999 C CA . PHE A 1 123 ? -1.547 6.915 4.204 1.00 95.56 123 PHE A CA 1
ATOM 1000 C C . PHE A 1 123 ? -1.741 5.460 3.791 1.00 95.56 123 PHE A C 1
ATOM 1002 O O . PHE A 1 123 ? -0.994 4.582 4.225 1.00 95.56 123 PHE A O 1
ATOM 1009 N N . LEU A 1 124 ? -2.717 5.204 2.926 1.00 95.94 124 LEU A N 1
ATOM 1010 C CA . LEU A 1 124 ? -3.030 3.873 2.416 1.00 95.94 124 LEU A CA 1
ATOM 1011 C C . LEU A 1 124 ? -2.909 3.843 0.895 1.00 95.94 124 LEU A C 1
ATOM 1013 O O . LEU A 1 124 ? -3.182 4.844 0.228 1.00 95.94 124 LEU A O 1
ATOM 1017 N N . THR A 1 125 ? -2.540 2.686 0.348 1.00 93.88 125 THR A N 1
ATOM 1018 C CA . THR A 1 125 ? -2.731 2.423 -1.084 1.00 93.88 125 THR A CA 1
ATOM 1019 C C . THR A 1 125 ? -4.170 1.971 -1.350 1.00 93.88 125 THR A C 1
ATOM 1021 O O . THR A 1 125 ? -4.941 1.697 -0.427 1.00 93.88 125 THR A O 1
ATOM 1024 N N . GLY A 1 126 ? -4.536 1.837 -2.624 1.00 91.38 126 GLY A N 1
ATOM 1025 C CA . GLY A 1 126 ? -5.817 1.271 -3.053 1.00 91.38 126 GLY A CA 1
ATOM 1026 C C . GLY A 1 126 ? -6.026 -0.207 -2.688 1.00 91.38 126 GLY A C 1
ATOM 1027 O O . GLY A 1 126 ? -7.105 -0.748 -2.937 1.00 91.38 126 GLY A O 1
ATOM 1028 N N . PHE A 1 127 ? -5.033 -0.884 -2.099 1.00 93.25 127 PHE A N 1
ATOM 1029 C CA . PHE A 1 127 ? -5.158 -2.285 -1.712 1.00 93.25 127 PHE A CA 1
ATOM 1030 C C . PHE A 1 127 ? -6.185 -2.478 -0.591 1.00 93.25 127 PHE A C 1
ATOM 1032 O O . PHE A 1 127 ? -6.005 -2.010 0.535 1.00 93.25 127 PHE A O 1
ATOM 1039 N N . TYR A 1 128 ? -7.240 -3.235 -0.892 1.00 93.69 128 TYR A N 1
ATOM 1040 C CA . TYR A 1 128 ? -8.334 -3.511 0.030 1.00 93.69 128 TYR A CA 1
ATOM 1041 C C . TYR A 1 128 ? -8.830 -4.948 -0.125 1.00 93.69 128 TYR A C 1
ATOM 1043 O O . TYR A 1 128 ? -9.250 -5.365 -1.209 1.00 93.69 128 TYR A O 1
ATOM 1051 N N . VAL A 1 129 ? -8.839 -5.706 0.972 1.00 92.38 129 VAL A N 1
ATOM 1052 C CA . VAL A 1 129 ? -9.449 -7.040 1.017 1.00 92.38 129 VAL A CA 1
ATOM 1053 C C . VAL A 1 129 ? -10.341 -7.160 2.239 1.00 92.38 129 VAL A C 1
ATOM 1055 O O . VAL A 1 129 ? -9.868 -7.153 3.371 1.00 92.38 129 VAL A O 1
ATOM 1058 N N . ASP A 1 130 ? -11.630 -7.351 1.991 1.00 89.81 130 ASP A N 1
ATOM 1059 C CA . ASP A 1 130 ? -12.606 -7.685 3.022 1.00 89.81 130 ASP A CA 1
ATOM 1060 C C . ASP A 1 130 ? -12.456 -9.159 3.438 1.00 89.81 130 ASP A C 1
ATOM 1062 O O . ASP A 1 130 ? -12.676 -10.088 2.643 1.00 89.81 130 ASP A O 1
ATOM 1066 N N . LEU A 1 131 ? -12.041 -9.366 4.684 1.00 84.38 131 LEU A N 1
ATOM 1067 C CA . LEU A 1 131 ? -12.125 -10.627 5.405 1.00 84.38 131 LEU A CA 1
ATOM 1068 C C . LEU A 1 131 ? -13.344 -10.510 6.333 1.00 84.38 131 LEU A C 1
ATOM 1070 O O . LEU A 1 131 ? -13.584 -9.465 6.909 1.00 84.38 131 LEU A O 1
ATOM 1074 N N . LYS A 1 132 ? -14.119 -11.582 6.530 1.00 81.56 132 LYS A N 1
ATOM 1075 C CA . LYS A 1 132 ? -15.447 -11.539 7.195 1.00 81.56 132 LYS A CA 1
ATOM 1076 C C . LYS A 1 132 ? -15.614 -10.553 8.375 1.00 81.56 132 LYS A C 1
ATOM 1078 O O . LYS A 1 132 ? -16.689 -9.980 8.503 1.00 81.56 132 LYS A O 1
ATOM 1083 N N . ASN A 1 133 ? -14.602 -10.411 9.236 1.00 86.31 133 ASN A N 1
ATOM 1084 C CA . ASN A 1 133 ? -14.615 -9.516 10.398 1.00 86.31 133 ASN A CA 1
ATOM 1085 C C . ASN A 1 133 ? -13.472 -8.482 10.406 1.00 86.31 133 ASN A C 1
ATOM 1087 O O . ASN A 1 133 ? -13.344 -7.740 11.372 1.00 86.31 133 ASN A O 1
ATOM 1091 N N . GLU A 1 134 ? -12.615 -8.472 9.392 1.00 91.88 134 GLU A N 1
ATOM 1092 C CA . GLU A 1 134 ? -11.320 -7.793 9.385 1.00 91.88 134 GLU A CA 1
ATOM 1093 C C . GLU A 1 134 ? -10.990 -7.323 7.971 1.00 91.88 134 GLU A C 1
ATOM 1095 O O . GLU A 1 134 ? -11.416 -7.916 6.990 1.00 91.88 134 GLU A O 1
ATOM 1100 N N . ILE A 1 135 ? -10.202 -6.271 7.822 1.00 93.38 135 ILE A N 1
ATOM 1101 C CA . ILE A 1 135 ? -9.902 -5.722 6.502 1.00 93.38 135 ILE A CA 1
ATOM 1102 C C . ILE A 1 135 ? -8.401 -5.668 6.333 1.00 93.38 135 ILE A C 1
ATOM 1104 O O . ILE A 1 135 ? -7.696 -5.056 7.130 1.00 93.38 135 ILE A O 1
ATOM 1108 N N . LEU A 1 136 ? -7.913 -6.320 5.287 1.00 94.50 136 LEU A N 1
ATOM 1109 C CA . LEU A 1 136 ? -6.508 -6.281 4.933 1.00 94.50 136 LEU A CA 1
ATOM 1110 C C . LEU A 1 136 ? -6.243 -5.039 4.088 1.00 94.50 136 LEU A C 1
ATOM 1112 O O . LEU A 1 136 ? -6.882 -4.845 3.051 1.00 94.50 136 LEU A O 1
ATOM 1116 N N . LEU A 1 137 ? -5.293 -4.227 4.535 1.00 96.56 137 LEU A N 1
ATOM 1117 C CA . LEU A 1 137 ? -4.910 -2.969 3.908 1.00 96.56 137 LEU A CA 1
ATOM 1118 C C . LEU A 1 137 ? -3.392 -2.896 3.784 1.00 96.56 137 LEU A C 1
ATOM 1120 O O . LEU A 1 137 ? -2.655 -3.614 4.464 1.00 96.56 137 LEU A O 1
ATOM 1124 N N . GLN A 1 138 ? -2.931 -1.991 2.933 1.00 97.19 138 GLN A N 1
ATOM 1125 C CA . GLN A 1 138 ? -1.523 -1.647 2.826 1.00 97.19 138 GLN A CA 1
ATOM 1126 C C . GLN A 1 138 ? -1.323 -0.204 3.285 1.00 97.19 138 GLN A C 1
ATOM 1128 O O . GLN A 1 138 ? -1.869 0.726 2.690 1.00 97.19 138 GLN A O 1
ATOM 1133 N N . ARG A 1 139 ? -0.522 -0.034 4.338 1.00 97.75 139 ARG A N 1
ATOM 1134 C CA . ARG A 1 139 ? -0.191 1.270 4.916 1.00 97.75 139 ARG A CA 1
ATOM 1135 C C . ARG A 1 139 ? 1.206 1.700 4.507 1.00 97.75 139 ARG A C 1
ATOM 1137 O O . ARG A 1 139 ? 2.129 0.889 4.527 1.00 97.75 139 ARG A O 1
ATOM 1144 N N . ILE A 1 140 ? 1.357 2.972 4.159 1.00 96.75 140 ILE A N 1
ATOM 1145 C CA . ILE A 1 140 ? 2.639 3.607 3.848 1.00 96.75 140 ILE A CA 1
ATOM 1146 C C . ILE A 1 140 ? 3.159 4.280 5.115 1.00 96.75 140 ILE A C 1
ATOM 1148 O O . ILE A 1 140 ? 2.413 4.965 5.812 1.00 96.75 140 ILE A O 1
ATOM 1152 N N . LYS A 1 141 ? 4.449 4.110 5.402 1.00 94.75 141 LYS A N 1
ATOM 1153 C CA . LYS A 1 141 ? 5.114 4.749 6.541 1.00 94.75 141 LYS A CA 1
ATOM 1154 C C . LYS A 1 141 ? 6.578 5.042 6.237 1.00 94.75 141 LYS A C 1
ATOM 1156 O O . LYS A 1 141 ? 7.112 4.615 5.215 1.00 94.75 141 LYS A O 1
ATOM 1161 N N . TYR A 1 142 ? 7.239 5.750 7.148 1.00 92.31 142 TYR A N 1
ATOM 1162 C CA . TYR A 1 142 ? 8.686 5.914 7.095 1.00 92.31 142 TYR A CA 1
ATOM 1163 C C . TYR A 1 142 ? 9.362 4.780 7.859 1.00 92.31 142 TYR A C 1
ATOM 1165 O O . TYR A 1 142 ? 8.907 4.357 8.925 1.00 92.31 142 TYR A O 1
ATOM 1173 N N . THR A 1 143 ? 10.488 4.312 7.335 1.00 90.50 143 THR A N 1
ATOM 1174 C CA . THR A 1 143 ? 11.440 3.528 8.117 1.00 90.50 143 THR A CA 1
ATOM 1175 C C . THR A 1 143 ? 12.072 4.409 9.198 1.00 90.50 143 THR A C 1
ATOM 1177 O O . THR A 1 143 ? 12.004 5.640 9.158 1.00 90.50 143 THR A O 1
ATOM 1180 N N . SER A 1 144 ? 12.789 3.795 10.139 1.00 86.38 144 SER A N 1
ATOM 1181 C CA . SER A 1 144 ? 13.588 4.524 11.136 1.00 86.38 144 SER A CA 1
ATOM 1182 C C . SER A 1 144 ? 14.674 5.426 10.529 1.00 86.38 144 SER A C 1
ATOM 1184 O O . SER A 1 144 ? 15.210 6.285 11.224 1.00 86.38 144 SER A O 1
ATOM 1186 N N . LYS A 1 145 ? 14.995 5.247 9.241 1.00 87.62 145 LYS A N 1
ATOM 1187 C CA . LYS A 1 145 ? 15.959 6.057 8.486 1.00 87.62 145 LYS A CA 1
ATOM 1188 C C . LYS A 1 145 ? 15.308 7.193 7.687 1.00 87.62 145 LYS A C 1
ATOM 1190 O O . LYS A 1 145 ? 16.026 7.937 7.029 1.00 87.62 145 LYS A O 1
ATOM 1195 N N . GLY A 1 146 ? 13.981 7.335 7.738 1.00 86.81 146 GLY A N 1
ATOM 1196 C CA . GLY A 1 146 ? 13.246 8.358 6.986 1.00 86.81 146 GLY A CA 1
ATOM 1197 C C . GLY A 1 146 ? 13.010 8.011 5.513 1.00 86.81 146 GLY A C 1
ATOM 1198 O O . GLY A 1 146 ? 12.700 8.896 4.722 1.00 86.81 146 GLY A O 1
ATOM 1199 N N . GLU A 1 147 ? 13.149 6.740 5.132 1.00 91.06 147 GLU A N 1
ATOM 1200 C CA . GLU A 1 147 ? 12.859 6.262 3.773 1.00 91.06 147 GLU A CA 1
ATOM 1201 C C . GLU A 1 147 ? 11.416 5.739 3.702 1.00 91.06 147 GLU A C 1
ATOM 1203 O O . GLU A 1 147 ? 10.957 5.134 4.677 1.00 91.06 147 GLU A O 1
ATOM 1208 N N . PRO A 1 148 ? 10.677 5.956 2.601 1.00 93.69 148 PRO A N 1
ATOM 1209 C CA . PRO A 1 148 ? 9.329 5.420 2.464 1.00 93.69 148 PRO A CA 1
ATOM 1210 C C . PRO A 1 148 ? 9.363 3.888 2.392 1.00 93.69 148 PRO A C 1
ATOM 1212 O O . PRO A 1 148 ? 10.188 3.287 1.707 1.00 93.69 148 PRO A O 1
ATOM 1215 N N . THR A 1 149 ? 8.436 3.252 3.096 1.00 95.94 149 THR A N 1
ATOM 1216 C CA . THR A 1 149 ? 8.181 1.811 3.067 1.00 95.94 149 THR A CA 1
ATOM 1217 C C . THR A 1 149 ? 6.676 1.580 3.165 1.00 95.94 149 THR A C 1
ATOM 1219 O O . THR A 1 149 ? 5.896 2.511 3.390 1.00 95.94 149 THR A O 1
ATOM 1222 N N . SER A 1 150 ? 6.249 0.335 3.013 1.00 96.19 150 SER A N 1
ATOM 1223 C CA . SER A 1 150 ? 4.868 -0.056 3.257 1.00 96.19 150 SER A CA 1
ATOM 1224 C C . SER A 1 150 ? 4.791 -1.339 4.060 1.00 96.19 150 SER A C 1
ATOM 1226 O O . SER A 1 150 ? 5.733 -2.130 4.104 1.00 96.19 150 SER A O 1
ATOM 1228 N N . GLU A 1 151 ? 3.651 -1.549 4.696 1.00 96.12 151 GLU A N 1
ATOM 1229 C CA . GLU A 1 151 ? 3.374 -2.712 5.522 1.00 96.12 151 GLU A CA 1
ATOM 1230 C C . GLU A 1 151 ? 1.964 -3.234 5.276 1.00 96.12 151 GLU A C 1
ATOM 1232 O O . GLU A 1 151 ? 1.042 -2.493 4.921 1.00 96.12 151 GLU A O 1
ATOM 1237 N N . LEU A 1 152 ? 1.817 -4.540 5.472 1.00 96.31 152 LEU A N 1
ATOM 1238 C CA . LEU A 1 152 ? 0.534 -5.211 5.458 1.00 96.31 152 LEU A CA 1
ATOM 1239 C C . LEU A 1 152 ? -0.087 -5.065 6.837 1.00 96.31 152 LEU A C 1
ATOM 1241 O O . LEU A 1 152 ? 0.520 -5.459 7.837 1.00 96.31 152 LEU A O 1
ATOM 1245 N N . ILE A 1 153 ? -1.306 -4.548 6.887 1.00 96.00 153 ILE A N 1
ATOM 1246 C CA . ILE A 1 153 ? -2.027 -4.356 8.138 1.00 96.00 153 ILE A CA 1
ATOM 1247 C C . ILE A 1 153 ? -3.404 -5.004 8.076 1.00 96.00 153 ILE A C 1
ATOM 1249 O O . ILE A 1 153 ? -4.014 -5.114 7.012 1.00 96.00 153 ILE A O 1
ATOM 1253 N N . VAL A 1 154 ? -3.898 -5.407 9.240 1.00 95.12 154 VAL A N 1
ATOM 1254 C CA . VAL A 1 154 ? -5.273 -5.849 9.444 1.00 95.12 154 VAL A CA 1
ATOM 1255 C C . VAL A 1 154 ? -5.990 -4.798 10.276 1.00 95.12 154 VAL A C 1
ATOM 1257 O O . VAL A 1 154 ? -5.579 -4.494 11.393 1.00 95.12 154 VAL A O 1
ATOM 1260 N N . PHE A 1 155 ? -7.061 -4.249 9.725 1.00 95.12 155 PHE A N 1
ATOM 1261 C CA . PHE A 1 155 ? -7.940 -3.300 10.382 1.00 95.12 155 PHE A CA 1
ATOM 1262 C C . PHE A 1 155 ? -9.201 -4.004 10.882 1.00 95.12 155 PHE A C 1
ATOM 1264 O O . PHE A 1 155 ? -9.869 -4.700 10.118 1.00 95.12 155 PHE A O 1
ATOM 1271 N N . ASP A 1 156 ? -9.556 -3.802 12.148 1.00 94.38 156 ASP A N 1
ATOM 1272 C CA . ASP A 1 156 ? -10.830 -4.259 12.701 1.00 94.38 156 ASP A CA 1
ATOM 1273 C C . ASP A 1 156 ? -11.884 -3.140 12.569 1.00 94.38 156 ASP A C 1
ATOM 1275 O O . ASP A 1 156 ? -11.850 -2.167 13.334 1.00 94.38 156 ASP A O 1
ATOM 1279 N N . PRO A 1 157 ? -12.865 -3.266 11.652 1.00 90.94 157 PRO A N 1
ATOM 1280 C CA . PRO A 1 157 ? -13.884 -2.245 11.417 1.00 90.94 157 PRO A CA 1
ATOM 1281 C C . PRO A 1 157 ? -14.886 -2.088 12.570 1.00 90.94 157 PRO A C 1
ATOM 1283 O O . PRO A 1 157 ? -15.728 -1.187 12.528 1.00 90.94 157 PRO A O 1
ATOM 1286 N N . ASN A 1 158 ? -14.829 -2.941 13.598 1.00 91.00 158 ASN A N 1
ATOM 1287 C CA . ASN A 1 158 ? -15.671 -2.843 14.787 1.00 91.00 158 ASN A CA 1
ATOM 1288 C C . ASN A 1 158 ? -14.995 -2.039 15.896 1.00 91.00 158 ASN A C 1
ATOM 1290 O O . ASN A 1 158 ? -15.663 -1.249 16.566 1.00 91.00 158 ASN A O 1
ATOM 1294 N N . THR A 1 159 ? -13.690 -2.237 16.091 1.00 92.69 159 THR A N 1
ATOM 1295 C CA . THR A 1 159 ? -12.933 -1.594 17.176 1.00 92.69 159 THR A CA 1
ATOM 1296 C C . THR A 1 159 ? -12.117 -0.390 16.721 1.00 92.69 159 THR A C 1
ATOM 1298 O O . THR A 1 159 ? -11.778 0.447 17.555 1.00 92.69 159 THR A O 1
ATOM 1301 N N . GLY A 1 160 ? -11.828 -0.269 15.424 1.00 92.38 160 GLY A N 1
ATOM 1302 C CA . GLY A 1 160 ? -10.974 0.782 14.875 1.00 92.38 160 GLY A CA 1
ATOM 1303 C C . GLY A 1 160 ? -9.477 0.539 15.095 1.00 92.38 160 GLY A C 1
ATOM 1304 O O . GLY A 1 160 ? -8.691 1.465 14.898 1.00 92.38 160 GLY A O 1
ATOM 1305 N N . LYS A 1 161 ? -9.088 -0.667 15.530 1.00 95.44 161 LYS A N 1
ATOM 1306 C CA . LYS A 1 161 ? -7.694 -1.048 15.795 1.00 95.44 161 LYS A CA 1
ATOM 1307 C C . LYS A 1 161 ? -6.999 -1.590 14.554 1.00 95.44 161 LYS A C 1
ATOM 1309 O O . LYS A 1 161 ? -7.633 -2.204 13.694 1.00 95.44 161 LYS A O 1
ATOM 1314 N N . VAL A 1 162 ? -5.686 -1.406 14.510 1.00 96.38 162 VAL A N 1
ATOM 1315 C CA . VAL A 1 162 ? -4.795 -1.864 13.452 1.00 96.38 162 VAL A CA 1
ATOM 1316 C C . VAL A 1 162 ? -3.770 -2.832 14.037 1.00 96.38 162 VAL A C 1
ATOM 1318 O O . VAL A 1 162 ? -3.008 -2.506 14.941 1.00 96.38 162 VAL A O 1
ATOM 1321 N N . ASN A 1 163 ? -3.705 -4.031 13.467 1.00 94.69 163 ASN A N 1
ATOM 1322 C CA . ASN A 1 163 ? -2.639 -4.987 13.732 1.00 94.69 163 ASN A CA 1
ATOM 1323 C C . ASN A 1 163 ? -1.670 -5.000 12.550 1.00 94.69 163 ASN A C 1
ATOM 1325 O O . ASN A 1 163 ? -2.050 -5.317 11.419 1.00 94.69 163 ASN A O 1
ATOM 1329 N N . VAL A 1 164 ? -0.404 -4.679 12.811 1.00 94.12 164 VAL A N 1
ATOM 1330 C CA . VAL A 1 164 ? 0.655 -4.781 11.802 1.00 94.12 164 VAL A CA 1
ATOM 1331 C C . VAL A 1 164 ? 1.010 -6.246 11.611 1.00 94.12 164 VAL A C 1
ATOM 1333 O O . VAL A 1 164 ? 1.270 -6.957 12.581 1.00 94.12 164 VAL A O 1
ATOM 1336 N N . CYS A 1 165 ? 0.997 -6.698 10.362 1.00 91.81 165 CYS A N 1
ATOM 1337 C CA . CYS A 1 165 ? 1.287 -8.084 10.034 1.00 91.81 165 CYS A CA 1
ATOM 1338 C C . CYS A 1 165 ? 2.741 -8.269 9.612 1.00 91.81 165 CYS A C 1
ATOM 1340 O O . CYS A 1 165 ? 3.422 -9.114 10.179 1.00 91.81 165 CYS A O 1
ATOM 1342 N N . GLU A 1 166 ? 3.200 -7.502 8.621 1.00 91.94 166 GLU A N 1
ATOM 1343 C CA . GLU A 1 166 ? 4.570 -7.591 8.108 1.00 91.94 166 GLU A CA 1
ATOM 1344 C C . GLU A 1 166 ? 4.950 -6.324 7.334 1.00 91.94 166 GLU A C 1
ATOM 1346 O O . GLU A 1 166 ? 4.102 -5.734 6.657 1.00 91.94 166 GLU A O 1
ATOM 1351 N N . GLU A 1 167 ? 6.222 -5.926 7.388 1.00 94.12 167 GLU A N 1
ATOM 1352 C CA . GLU A 1 167 ? 6.743 -4.874 6.512 1.00 94.12 167 GLU A CA 1
ATOM 1353 C C . GLU A 1 167 ? 7.018 -5.446 5.112 1.00 94.12 167 GLU A C 1
ATOM 1355 O O . GLU A 1 167 ? 7.700 -6.456 4.952 1.00 94.12 167 GLU A O 1
ATOM 1360 N N . ILE A 1 168 ? 6.466 -4.807 4.082 1.00 92.25 168 ILE A N 1
ATOM 1361 C CA . ILE A 1 168 ? 6.535 -5.274 2.692 1.00 92.25 168 ILE A CA 1
ATOM 1362 C C . ILE A 1 168 ? 7.645 -4.550 1.922 1.00 92.25 168 ILE A C 1
ATOM 1364 O O . ILE A 1 168 ? 8.208 -5.110 0.982 1.00 92.25 168 ILE A O 1
ATOM 1368 N N . GLY A 1 169 ? 7.994 -3.325 2.319 1.00 93.56 169 GLY A N 1
ATOM 1369 C CA . GLY A 1 169 ? 8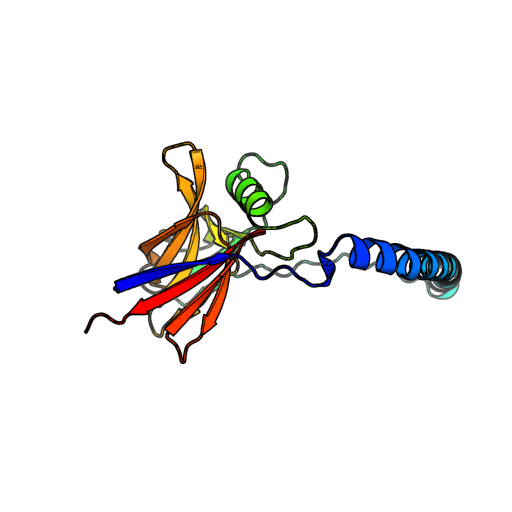.966 -2.507 1.600 1.00 93.56 169 GLY A CA 1
ATOM 1370 C C . GLY A 1 169 ? 8.328 -1.654 0.503 1.00 93.56 169 GLY A C 1
ATOM 1371 O O . GLY A 1 169 ? 7.160 -1.263 0.579 1.00 93.56 169 GLY A O 1
ATOM 1372 N N . ILE A 1 170 ? 9.117 -1.361 -0.529 1.00 94.44 170 ILE A N 1
ATOM 1373 C CA . ILE A 1 170 ? 8.747 -0.511 -1.668 1.00 94.44 170 ILE A CA 1
ATOM 1374 C C . ILE A 1 170 ? 8.087 -1.370 -2.754 1.00 94.44 170 ILE A C 1
ATOM 1376 O O . ILE A 1 170 ? 8.683 -1.710 -3.778 1.00 94.44 170 ILE A O 1
ATOM 1380 N N . PHE A 1 171 ? 6.854 -1.784 -2.481 1.00 93.88 171 PHE A N 1
ATOM 1381 C CA . PHE A 1 171 ? 6.016 -2.550 -3.399 1.00 93.88 171 PHE A CA 1
ATOM 1382 C C . PHE A 1 171 ? 4.579 -2.075 -3.282 1.00 93.88 171 PHE A C 1
ATOM 1384 O O . PHE A 1 171 ? 4.120 -1.811 -2.182 1.00 93.88 171 PHE A O 1
ATOM 1391 N N . GLU A 1 172 ? 3.845 -2.026 -4.382 1.00 93.81 172 GLU A N 1
ATOM 1392 C CA . GLU A 1 172 ? 2.390 -1.900 -4.384 1.00 93.81 172 GLU A CA 1
ATOM 1393 C C . GLU A 1 172 ? 1.754 -3.288 -4.311 1.00 93.81 172 GLU A C 1
ATOM 1395 O O . GLU A 1 172 ? 2.179 -4.191 -5.032 1.00 93.81 172 GLU A O 1
ATOM 1400 N N . LEU A 1 173 ? 0.718 -3.476 -3.496 1.00 93.88 173 LEU A N 1
ATOM 1401 C CA . LEU A 1 173 ? -0.140 -4.656 -3.575 1.00 93.88 173 LEU A CA 1
ATOM 1402 C C . LEU A 1 173 ? -1.364 -4.340 -4.435 1.00 93.88 173 LEU A C 1
ATOM 1404 O O . LEU A 1 173 ? -2.081 -3.388 -4.160 1.00 93.88 173 LEU A O 1
ATOM 1408 N N . TYR A 1 174 ? -1.655 -5.173 -5.432 1.00 89.56 174 TYR A N 1
ATOM 1409 C CA . TYR A 1 174 ? -2.749 -4.899 -6.376 1.00 89.56 174 TYR A CA 1
ATOM 1410 C C . TYR A 1 174 ? -3.790 -6.021 -6.461 1.00 89.56 174 TYR A C 1
ATOM 1412 O O . TYR A 1 174 ? -4.873 -5.822 -7.008 1.00 89.56 174 TYR A O 1
ATOM 1420 N N . LYS A 1 175 ? -3.503 -7.232 -5.956 1.00 91.44 175 LYS A N 1
ATOM 1421 C CA . LYS A 1 175 ? -4.445 -8.359 -6.079 1.00 91.44 175 LYS A CA 1
ATOM 1422 C C . LYS A 1 175 ? -4.324 -9.376 -4.958 1.00 91.44 175 LYS A C 1
ATOM 1424 O O . LYS A 1 175 ? -3.229 -9.780 -4.599 1.00 91.44 175 LYS A O 1
ATOM 1429 N N . PHE A 1 176 ? -5.460 -9.890 -4.498 1.00 91.75 176 PHE A N 1
ATOM 1430 C CA . PHE A 1 176 ? -5.525 -11.051 -3.614 1.00 91.75 176 PHE A CA 1
ATOM 1431 C C . PHE A 1 176 ? -6.160 -12.254 -4.325 1.00 91.75 176 PHE A C 1
ATOM 1433 O O . PHE A 1 176 ? -7.306 -12.206 -4.772 1.00 91.75 176 PHE A O 1
ATOM 1440 N N . ASP A 1 177 ? -5.398 -13.339 -4.448 1.00 90.81 177 ASP A N 1
ATOM 1441 C CA . ASP A 1 177 ? -5.839 -14.639 -4.953 1.00 90.81 177 ASP A CA 1
ATOM 1442 C C . ASP A 1 177 ? -6.379 -15.471 -3.780 1.00 90.81 177 ASP A C 1
ATOM 1444 O O . ASP A 1 177 ? -5.616 -16.057 -3.005 1.00 90.81 177 ASP A O 1
ATOM 1448 N N . LYS A 1 178 ? -7.712 -15.500 -3.648 1.00 86.25 178 LYS A N 1
ATOM 1449 C CA . LYS A 1 178 ? -8.422 -16.213 -2.575 1.00 86.25 178 LYS A CA 1
ATOM 1450 C C . LYS A 1 178 ? -8.206 -17.726 -2.617 1.00 86.25 178 LYS A C 1
ATOM 1452 O O . LYS A 1 178 ? -8.157 -18.348 -1.564 1.00 86.25 178 LYS A O 1
ATOM 1457 N N . GLU A 1 179 ? -8.075 -18.316 -3.805 1.00 87.44 179 GLU A N 1
ATOM 1458 C CA . GLU A 1 179 ? -7.912 -19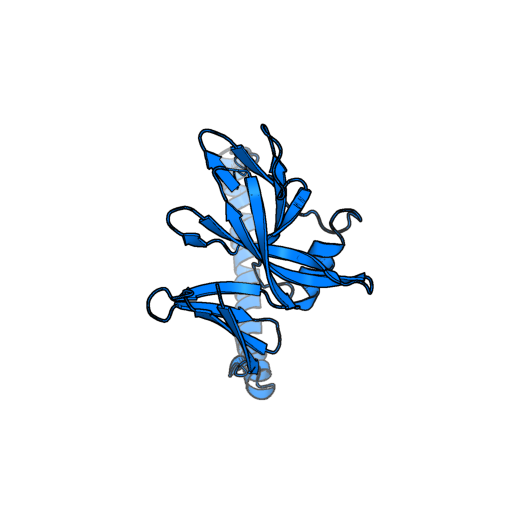.768 -3.953 1.00 87.44 179 GLU A CA 1
ATOM 1459 C C . GLU A 1 179 ? -6.544 -20.220 -3.445 1.00 87.44 179 GLU A C 1
ATOM 1461 O O . GLU A 1 179 ? -6.416 -21.260 -2.801 1.00 87.44 179 GLU A O 1
ATOM 1466 N N . LYS A 1 180 ? -5.512 -19.417 -3.715 1.00 88.00 180 LYS A N 1
ATOM 1467 C CA . LYS A 1 180 ? -4.130 -19.724 -3.319 1.00 88.00 180 LYS A CA 1
ATOM 1468 C C . LYS A 1 180 ? -3.732 -19.106 -1.985 1.00 88.00 180 LYS A C 1
ATOM 1470 O O . LYS A 1 180 ? -2.664 -19.436 -1.468 1.00 88.00 180 LYS A O 1
ATOM 1475 N N . ASN A 1 181 ? -4.575 -18.229 -1.447 1.00 89.31 181 ASN A N 1
ATOM 1476 C CA . ASN A 1 181 ? -4.308 -17.393 -0.283 1.00 89.31 181 ASN A CA 1
ATOM 1477 C C . ASN A 1 181 ? -3.008 -16.581 -0.439 1.00 89.31 181 ASN A C 1
ATOM 1479 O O . ASN A 1 181 ? -2.122 -16.602 0.420 1.00 89.31 181 ASN A O 1
ATOM 1483 N N . VAL A 1 182 ? -2.865 -15.924 -1.594 1.00 92.00 182 VAL A N 1
ATOM 1484 C CA . VAL A 1 182 ? -1.662 -15.169 -1.974 1.00 92.00 182 VAL A CA 1
ATOM 1485 C C . VAL A 1 182 ? -2.036 -13.753 -2.384 1.00 92.00 182 VAL A C 1
ATOM 1487 O O . VAL A 1 182 ? -2.903 -13.555 -3.229 1.00 92.00 182 VAL A O 1
ATOM 1490 N N . ILE A 1 183 ? -1.334 -12.768 -1.836 1.00 93.19 183 ILE A N 1
ATOM 1491 C CA . ILE A 1 183 ? -1.358 -11.388 -2.312 1.00 93.19 183 ILE A CA 1
ATOM 1492 C C . ILE A 1 183 ? -0.261 -11.220 -3.361 1.00 93.19 183 ILE A C 1
ATOM 1494 O O . ILE A 1 183 ? 0.864 -11.691 -3.181 1.00 93.19 183 ILE A O 1
ATOM 1498 N N . LEU A 1 184 ? -0.599 -10.561 -4.457 1.00 93.31 184 LEU A N 1
ATOM 1499 C CA . LEU A 1 184 ? 0.299 -10.185 -5.532 1.00 93.31 184 LEU A CA 1
ATOM 1500 C C . LEU A 1 184 ? 0.534 -8.681 -5.476 1.00 93.31 184 LEU A C 1
ATOM 1502 O O . LEU A 1 184 ? -0.394 -7.897 -5.258 1.00 93.31 184 LEU A O 1
ATOM 1506 N N . GLY A 1 185 ? 1.781 -8.314 -5.714 1.00 91.88 185 GLY A N 1
ATOM 1507 C CA . GLY A 1 185 ? 2.220 -6.939 -5.784 1.00 91.88 185 GLY A CA 1
ATOM 1508 C C . GLY A 1 185 ? 3.425 -6.783 -6.698 1.00 91.88 185 GLY A C 1
ATOM 1509 O O . GLY A 1 185 ? 3.896 -7.751 -7.304 1.00 91.88 185 GLY A O 1
ATOM 1510 N N . GLY A 1 186 ? 3.947 -5.569 -6.783 1.00 91.06 186 GLY A N 1
ATOM 1511 C CA . GLY A 1 186 ? 5.164 -5.289 -7.526 1.00 91.06 186 GLY A CA 1
ATOM 1512 C C . GLY A 1 186 ? 5.627 -3.847 -7.398 1.00 91.06 186 GLY A C 1
ATOM 1513 O O . GLY A 1 186 ? 4.974 -3.011 -6.785 1.00 91.06 186 GLY A O 1
ATOM 1514 N N . ASN A 1 187 ? 6.781 -3.581 -7.986 1.00 90.19 187 ASN A N 1
ATOM 1515 C CA . ASN A 1 187 ? 7.290 -2.246 -8.261 1.00 90.19 187 ASN A CA 1
ATOM 1516 C C . ASN A 1 187 ? 7.805 -2.216 -9.711 1.00 90.19 187 ASN A C 1
ATOM 1518 O O . ASN A 1 187 ? 7.528 -3.124 -10.500 1.00 90.19 187 ASN A O 1
ATOM 1522 N N . LYS A 1 188 ? 8.587 -1.196 -10.069 1.00 86.19 188 LYS A N 1
ATOM 1523 C CA . LYS A 1 188 ? 9.165 -1.036 -11.414 1.00 86.19 188 LYS A CA 1
ATOM 1524 C C . LYS A 1 188 ? 9.989 -2.239 -11.893 1.00 86.19 188 LYS A C 1
ATOM 1526 O O . LYS A 1 188 ? 10.085 -2.480 -13.094 1.00 86.19 188 LYS A O 1
ATOM 1531 N N . ILE A 1 189 ? 10.619 -2.977 -10.977 1.00 85.88 189 ILE A N 1
ATOM 1532 C CA . ILE A 1 189 ? 11.668 -3.963 -11.284 1.00 85.88 189 ILE A CA 1
ATOM 1533 C C . ILE A 1 189 ? 11.269 -5.383 -10.873 1.00 85.88 189 ILE A C 1
ATOM 1535 O O . ILE A 1 189 ? 11.632 -6.349 -11.549 1.00 85.88 189 ILE A O 1
ATOM 1539 N N . ASP A 1 190 ? 10.531 -5.522 -9.780 1.00 90.31 190 ASP A N 1
ATOM 1540 C CA . ASP A 1 190 ? 10.295 -6.784 -9.096 1.00 90.31 190 ASP A CA 1
ATOM 1541 C C . ASP A 1 190 ? 8.797 -7.013 -8.859 1.00 90.31 190 ASP A C 1
ATOM 1543 O O . ASP A 1 190 ? 8.031 -6.086 -8.600 1.00 90.31 190 ASP A O 1
ATOM 1547 N N . ASP A 1 191 ? 8.389 -8.278 -8.915 1.00 90.19 191 ASP A N 1
ATOM 1548 C CA . ASP A 1 191 ? 7.076 -8.745 -8.486 1.00 90.19 191 ASP A CA 1
ATOM 1549 C C . ASP A 1 191 ? 7.200 -9.394 -7.101 1.00 90.19 191 ASP A C 1
ATOM 1551 O O . ASP A 1 191 ? 8.126 -10.167 -6.832 1.00 90.19 191 ASP A O 1
ATOM 1555 N N . ILE A 1 192 ? 6.225 -9.136 -6.233 1.00 92.12 192 ILE A N 1
ATOM 1556 C CA . ILE A 1 192 ? 6.149 -9.717 -4.892 1.00 92.12 192 ILE A CA 1
ATOM 1557 C C . ILE A 1 192 ? 4.926 -10.628 -4.770 1.00 92.12 192 ILE A C 1
ATOM 1559 O O . ILE A 1 192 ? 3.849 -10.367 -5.311 1.00 92.12 192 ILE A O 1
ATOM 1563 N N . ARG A 1 193 ? 5.102 -11.737 -4.053 1.00 93.81 193 ARG A N 1
ATOM 1564 C CA . ARG A 1 193 ? 4.049 -12.686 -3.696 1.00 93.81 193 ARG A CA 1
ATOM 1565 C C . ARG A 1 193 ? 4.078 -12.923 -2.198 1.00 93.81 193 ARG A C 1
ATOM 1567 O O . ARG A 1 193 ? 5.061 -13.430 -1.665 1.00 93.81 193 ARG A O 1
ATOM 1574 N N . ILE A 1 194 ? 2.980 -12.606 -1.532 1.00 92.50 194 ILE A N 1
ATOM 1575 C CA . ILE A 1 194 ? 2.841 -12.745 -0.086 1.00 92.50 194 ILE A CA 1
ATOM 1576 C C . ILE A 1 194 ? 1.841 -13.859 0.178 1.00 92.50 194 ILE A C 1
ATOM 1578 O O . ILE A 1 194 ? 0.655 -13.717 -0.110 1.00 92.50 194 ILE A O 1
ATOM 1582 N N . LYS A 1 195 ? 2.309 -14.991 0.698 1.00 90.62 195 LYS A N 1
ATOM 1583 C CA . LYS A 1 195 ? 1.429 -16.100 1.072 1.00 90.62 195 LYS A CA 1
ATOM 1584 C C . LYS A 1 195 ? 0.958 -15.905 2.504 1.00 90.62 195 LYS A C 1
ATOM 1586 O O . LYS A 1 195 ? 1.779 -15.774 3.411 1.00 90.62 195 LYS A O 1
ATOM 1591 N N . ILE A 1 196 ? -0.355 -15.941 2.690 1.00 85.56 196 ILE A N 1
ATOM 1592 C CA . ILE A 1 196 ? -0.986 -15.887 4.002 1.00 85.56 196 ILE A CA 1
ATOM 1593 C C . ILE A 1 196 ? -1.221 -17.330 4.456 1.00 85.56 196 ILE A C 1
ATOM 1595 O O . ILE A 1 196 ? -1.795 -18.142 3.725 1.00 85.56 196 ILE A O 1
ATOM 1599 N N . LYS A 1 197 ? -0.777 -17.691 5.658 1.00 78.88 197 LYS A N 1
ATOM 1600 C CA . LYS A 1 197 ? -1.174 -18.941 6.310 1.00 78.88 197 LYS A CA 1
ATOM 1601 C C . LYS A 1 197 ? -2.140 -18.614 7.442 1.00 78.88 197 LYS A C 1
ATOM 1603 O O . LYS A 1 197 ? -1.842 -17.791 8.313 1.00 78.88 197 LYS A O 1
ATOM 1608 N N . ALA A 1 198 ? -3.293 -19.280 7.436 1.00 59.44 198 ALA A N 1
ATOM 1609 C CA . ALA A 1 198 ? -4.138 -19.325 8.619 1.00 59.44 198 ALA A CA 1
ATOM 1610 C C . ALA A 1 198 ? -3.343 -20.021 9.733 1.00 59.44 198 ALA A C 1
ATOM 1612 O O . ALA A 1 198 ? -2.779 -21.093 9.508 1.00 59.44 198 ALA A O 1
ATOM 1613 N N . SER A 1 199 ? -3.247 -19.387 10.901 1.00 47.66 199 SER A N 1
ATOM 1614 C CA . SER A 1 199 ? -2.753 -20.077 12.093 1.00 47.66 199 SER A CA 1
ATOM 1615 C C . SER A 1 199 ? -3.771 -21.172 12.424 1.00 47.66 199 SER A C 1
ATOM 1617 O O . SER A 1 199 ? -4.965 -20.877 12.478 1.00 47.66 199 SER A O 1
ATOM 1619 N N . ALA A 1 200 ? -3.291 -22.415 12.510 1.00 33.47 200 ALA A N 1
ATOM 1620 C CA . ALA A 1 200 ? -4.088 -23.601 12.823 1.00 33.47 200 ALA A CA 1
ATOM 1621 C C . ALA A 1 200 ? -4.743 -23.512 14.208 1.00 33.47 200 ALA A C 1
ATOM 1623 O O . ALA A 1 200 ? -4.140 -22.864 15.096 1.00 33.47 200 ALA A O 1
#

Foldseek 3Di:
DDKDKDKFWDDDDPCNPPVNVVVVCVVVVVVVVVVVVVCVVCVVVVVCCCCVPPVDDDDDDDDPFAFPDDDPAWTKGWAADDPPDPLCVLVVQLCVFFDDPPDPKAKTQIDTPGDDAPSHRWIWTPDWDDDPQKIWTKTWDADPVRHIWIFIWIAGPVPRYIDTDGTDGSWDFDDADPVQQWTWIGGPTMIMIMHDDDDD

pLDDT: mean 82.24, std 14.14, range [33.47, 97.75]

Organism: NCBI:txid153266

Radius of gyration: 22.16 Å; chains: 1; bounding box: 42×53×56 Å

Secondary structure (DSSP, 8-state):
-EEEEEEEE----GGGSHHHHHHHHHHHHHHHHHHHHHHHHHHHHHHHHHHHTS--PPPP--PPP-EEEE-SS-EEEEEEPPTT-GGGHHHHHHHHHH--TT----EEEEEESSS--TTTT-EEEEEEEEETTEEEEEEEEE-TTS-EEEEEEEE-TTT--EEEEEE--S-EEEEEETTTTEEEEE-SSEEEEEEEE---

Sequence (200 aa):
MEI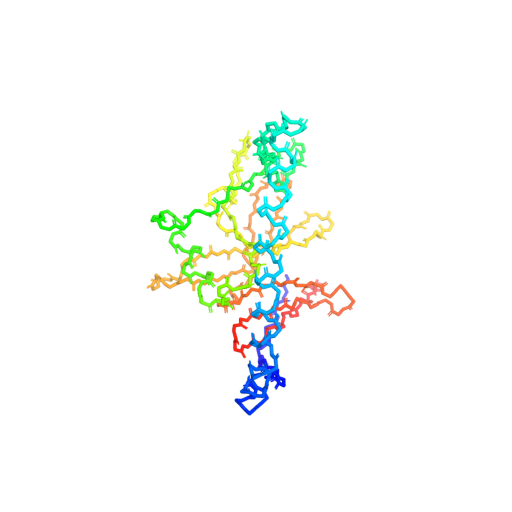SINISKRKKSIWDNPIIALFMKMIISPIIFVCAILTVVFVEGYGFVKHKIFGIKERTVKYSAPIFMENKNFKLIKEHILGGIEEYKIATDFLFSIADYDDEIEIFKVINDNKKTELDGEFLTGFYVDLKNEILLQRIKYTSKGEPTSELIVFDPNTGKVNVCEEIGIFELYKFDKEKNVILGGNKIDDIRIKIKASA